Protein AF-A0A2V2N068-F1 (afdb_monomer)

InterPro domains:
  IPR002687 Nop domain [PF01798] (95-271)
  IPR002687 Nop domain [PS51358] (177-293)
  IPR036070 Nop domain superfamily [SSF89124] (87-288)
  IPR042239 Nop, C-terminal domain [G3DSA:1.10.246.90] (166-291)
  IPR045056 Nucleolar protein Nop56/Nop58 [PTHR10894] (151-271)

Solvent-accessible surface area (backbone atoms only — not comparable to full-atom values): 16173 Å² total; per-residue (Å²): 130,76,81,89,71,66,78,69,45,43,70,70,66,60,52,44,47,103,83,68,47,61,59,68,88,44,103,59,75,58,70,68,44,46,51,51,49,50,51,36,54,77,70,64,61,47,58,91,78,77,55,63,64,56,42,37,74,71,63,67,28,94,42,67,66,51,43,52,51,53,52,48,50,50,52,52,49,44,51,55,48,54,48,58,76,67,52,55,63,66,60,53,48,50,31,50,51,47,54,51,47,54,49,49,54,49,48,52,53,54,52,52,49,54,52,50,53,54,53,43,73,77,40,69,82,66,72,82,76,65,85,82,50,67,66,59,51,41,53,51,37,46,70,38,78,88,44,91,54,16,65,59,31,44,51,48,52,52,49,52,51,51,48,53,54,50,54,51,54,47,26,58,50,20,42,63,65,30,34,40,32,16,73,74,51,34,23,64,52,38,38,49,52,36,41,71,49,72,34,60,69,51,44,31,68,44,53,35,73,55,52,19,36,37,84,30,58,70,55,43,48,46,16,75,76,69,70,50,79,69,61,62,44,18,56,64,44,76,21,63,78,38,60,74,34,58,81,87,35,28,48,55,23,31,49,48,44,18,47,46,40,31,53,25,32,38,42,22,63,77,68,56,55,70,50,66,70,57,52,52,57,46,50,53,54,38,55,56,43,65,50,92,126

Sequence (293 aa):
MDVKTLEKKYWYHLCIDEQGSIMSSVSRIPEKIITDVQRKREEGCISFHPSWRDAVAEGIVADRAGYLSLLRDLSIGLVVRELADNSDKDEASLIHLVRILDEADRSLSKLSEKIEDYYIALNPAELAGYQRNIRSLIDTLTKTTEDPLNRMAKDLQRLQETRTTLAHDIGRLAEKILPNMSALCGPLVSARLLAKAGSKQHLASMPASSLQVFGAGSSLFVHLTAGTNPPKHGIIYQYKGIRHAKRRFRGRVSRVVACQLGIAAKIDLYRGVSDEIFIKKAGERICRAGKET

Structure (mmCIF, N/CA/C/O backbone):
data_AF-A0A2V2N068-F1
#
_entry.id   AF-A0A2V2N068-F1
#
loop_
_atom_site.group_PDB
_atom_site.id
_atom_site.type_symbol
_atom_site.label_atom_id
_atom_site.label_alt_id
_atom_site.label_comp_id
_atom_site.label_asym_id
_atom_site.label_entity_id
_atom_site.label_seq_id
_atom_site.pdbx_PDB_ins_code
_atom_site.Cartn_x
_atom_site.Cartn_y
_atom_site.Cartn_z
_atom_site.occupancy
_atom_site.B_iso_or_equiv
_atom_site.auth_seq_id
_atom_site.auth_comp_id
_atom_site.auth_asym_id
_atom_site.auth_atom_id
_atom_site.pdbx_PDB_model_num
ATOM 1 N N . MET A 1 1 ? 38.596 14.686 -43.194 1.00 37.03 1 MET A N 1
ATOM 2 C CA . MET A 1 1 ? 37.605 13.741 -43.748 1.00 37.03 1 MET A CA 1
ATOM 3 C C . MET A 1 1 ? 36.248 14.205 -43.275 1.00 37.03 1 MET A C 1
ATOM 5 O O . MET A 1 1 ? 36.094 14.427 -42.082 1.00 37.03 1 MET A O 1
ATOM 9 N N . ASP A 1 2 ? 35.330 14.449 -44.206 1.00 30.12 2 ASP A N 1
ATOM 10 C CA . ASP A 1 2 ? 33.990 14.952 -43.908 1.00 30.12 2 ASP A CA 1
ATOM 11 C C . ASP A 1 2 ? 33.238 14.013 -42.957 1.00 30.12 2 ASP A C 1
ATOM 13 O O . ASP A 1 2 ? 32.952 12.862 -43.289 1.00 30.12 2 ASP A O 1
ATOM 17 N N . VAL A 1 3 ? 32.855 14.545 -41.793 1.00 42.81 3 VAL A N 1
ATOM 18 C CA . VAL A 1 3 ? 32.030 13.889 -40.756 1.00 42.81 3 VAL A CA 1
ATOM 19 C C . VAL A 1 3 ? 30.649 13.468 -41.301 1.00 42.81 3 VAL A C 1
ATOM 21 O O . VAL A 1 3 ? 29.938 12.669 -40.697 1.00 42.81 3 VAL A O 1
ATOM 24 N N . LYS A 1 4 ? 30.276 13.948 -42.495 1.00 41.97 4 LYS A N 1
ATOM 25 C CA . LYS A 1 4 ? 28.973 13.732 -43.138 1.00 41.97 4 LYS A CA 1
ATOM 26 C C . LYS A 1 4 ? 28.732 12.318 -43.690 1.00 41.97 4 LYS A C 1
ATOM 28 O O . LYS A 1 4 ? 27.601 12.035 -44.072 1.00 41.97 4 LYS A O 1
ATOM 33 N N . THR A 1 5 ? 29.731 11.428 -43.693 1.00 40.53 5 THR A N 1
ATOM 34 C CA . THR A 1 5 ? 29.620 10.092 -44.329 1.00 40.53 5 THR A CA 1
ATOM 35 C C . THR A 1 5 ? 30.050 8.921 -43.440 1.00 40.53 5 THR A C 1
ATOM 37 O O . THR A 1 5 ? 30.384 7.854 -43.944 1.00 40.53 5 THR A O 1
ATOM 40 N N . LEU A 1 6 ? 30.047 9.080 -42.115 1.00 52.72 6 LEU A N 1
ATOM 41 C CA . LEU A 1 6 ? 30.144 7.926 -41.218 1.00 52.72 6 LEU A CA 1
ATOM 42 C C . LEU A 1 6 ? 28.780 7.231 -41.176 1.00 52.72 6 LEU A C 1
ATOM 44 O O . LEU A 1 6 ? 27.795 7.807 -40.703 1.00 52.72 6 LEU A O 1
ATOM 48 N N . GLU A 1 7 ? 28.708 5.991 -41.673 1.00 56.38 7 GLU A N 1
ATOM 49 C CA . GLU A 1 7 ? 27.583 5.106 -41.372 1.00 56.38 7 GLU A CA 1
ATOM 50 C C . GLU A 1 7 ? 27.383 5.119 -39.855 1.00 56.38 7 GLU A C 1
ATOM 52 O O . GLU A 1 7 ? 28.274 4.744 -39.089 1.00 56.38 7 GLU A O 1
ATOM 57 N N . LYS A 1 8 ? 26.226 5.618 -39.404 1.00 62.66 8 LYS A N 1
ATOM 58 C CA . LYS A 1 8 ? 25.896 5.791 -37.982 1.00 62.66 8 LYS A CA 1
ATOM 59 C C . LYS A 1 8 ? 25.674 4.425 -37.318 1.00 62.66 8 LYS A C 1
ATOM 61 O O . LYS A 1 8 ? 24.543 4.076 -36.991 1.00 62.66 8 LYS A O 1
ATOM 66 N N . LYS A 1 9 ? 26.762 3.671 -37.150 1.00 69.50 9 LYS A N 1
ATOM 67 C CA . LYS A 1 9 ? 26.822 2.280 -36.682 1.00 69.50 9 LYS A CA 1
ATOM 68 C C . LYS A 1 9 ? 26.769 2.148 -35.154 1.00 69.50 9 LYS A C 1
ATOM 70 O O . LYS A 1 9 ? 26.221 1.176 -34.634 1.00 69.50 9 LYS A O 1
ATOM 75 N N . TYR A 1 10 ? 27.311 3.132 -34.435 1.00 75.19 10 TYR A N 1
ATOM 76 C CA . TYR A 1 10 ? 27.390 3.167 -32.973 1.00 75.19 10 TYR A CA 1
ATOM 77 C C . TYR A 1 10 ? 26.571 4.314 -32.372 1.00 75.19 10 TYR A C 1
ATOM 79 O O . TYR A 1 10 ? 26.323 5.330 -33.021 1.00 75.19 10 TYR A O 1
ATOM 87 N N . TRP A 1 11 ? 26.170 4.156 -31.108 1.00 77.94 11 TRP A N 1
ATOM 88 C CA . TRP A 1 11 ? 25.343 5.126 -30.381 1.00 77.94 11 TRP A CA 1
ATOM 89 C C . TRP A 1 11 ? 26.023 6.493 -30.229 1.00 77.94 11 TRP A C 1
ATOM 91 O O . TRP A 1 11 ? 25.355 7.518 -30.318 1.00 77.94 11 TRP A O 1
ATOM 101 N N . TYR A 1 12 ? 27.347 6.525 -30.063 1.00 75.75 12 TYR A N 1
ATOM 102 C CA . TYR A 1 12 ? 28.090 7.768 -29.855 1.00 75.75 12 TYR A CA 1
ATOM 103 C C . TYR A 1 12 ? 28.112 8.655 -31.111 1.00 75.75 12 TYR A C 1
ATOM 105 O O . TYR A 1 12 ? 28.266 9.864 -30.990 1.00 75.75 12 TYR A O 1
ATOM 113 N N . HIS A 1 13 ? 27.864 8.097 -32.307 1.00 76.75 13 HIS A N 1
ATOM 114 C CA . HIS A 1 13 ? 27.711 8.869 -33.549 1.00 76.75 13 HIS A CA 1
ATOM 115 C C . HIS A 1 13 ? 26.452 9.743 -33.555 1.00 76.75 13 HIS A C 1
ATOM 117 O O . HIS A 1 13 ? 26.318 10.637 -34.387 1.00 76.75 13 HIS A O 1
ATOM 123 N N . LEU A 1 14 ? 25.500 9.463 -32.663 1.00 74.19 14 LEU A N 1
ATOM 124 C CA . LEU A 1 14 ? 24.290 10.261 -32.479 1.00 74.19 14 LEU A CA 1
ATOM 125 C C . LEU A 1 14 ? 24.491 11.378 -31.449 1.00 74.19 14 LEU A C 1
ATOM 127 O O . LEU A 1 14 ? 23.631 12.238 -31.325 1.00 74.19 14 LEU A O 1
ATOM 131 N N . CYS A 1 15 ? 25.608 11.374 -30.719 1.00 68.56 15 CYS A N 1
ATOM 132 C CA . CYS A 1 15 ? 25.911 12.346 -29.668 1.00 68.56 15 CYS A CA 1
ATOM 133 C C . CYS A 1 15 ? 26.741 13.550 -30.161 1.00 68.56 15 CYS A C 1
ATOM 135 O O . CYS A 1 15 ? 27.177 14.366 -29.346 1.00 68.56 15 CYS A O 1
ATOM 137 N N . ILE A 1 16 ? 26.975 13.644 -31.472 1.00 67.50 16 ILE A N 1
ATOM 138 C CA . ILE A 1 16 ? 27.822 14.651 -32.121 1.00 67.50 16 ILE A CA 1
ATOM 139 C C . ILE A 1 16 ? 26.931 15.608 -32.912 1.00 67.50 16 ILE A C 1
ATOM 141 O O . ILE A 1 16 ? 26.005 15.165 -33.595 1.00 67.50 16 ILE A O 1
ATOM 145 N N . ASP A 1 17 ? 27.221 16.905 -32.829 1.00 59.91 17 ASP A N 1
ATOM 146 C CA . ASP A 1 17 ? 26.528 17.930 -33.615 1.00 59.91 17 ASP A CA 1
ATOM 147 C C . ASP A 1 17 ? 27.012 17.956 -35.083 1.00 59.91 17 ASP A C 1
ATOM 149 O O . ASP A 1 17 ? 28.060 17.393 -35.409 1.00 59.91 17 ASP A O 1
ATOM 153 N N . GLU A 1 18 ? 26.317 18.662 -35.985 1.00 52.81 18 GLU A N 1
ATOM 154 C CA . GLU A 1 18 ? 26.676 18.748 -37.423 1.00 52.81 18 GLU A CA 1
ATOM 155 C C . GLU A 1 18 ? 28.100 19.293 -37.692 1.00 52.81 18 GLU A C 1
ATOM 157 O O . GLU A 1 18 ? 28.626 19.166 -38.799 1.00 52.81 18 GLU A O 1
ATOM 162 N N . GLN A 1 19 ? 28.738 19.871 -36.670 1.00 48.41 19 GLN A N 1
ATOM 163 C CA . GLN A 1 19 ? 30.074 20.471 -36.695 1.00 48.41 19 GLN A CA 1
ATOM 164 C C . GLN A 1 19 ? 31.167 19.588 -36.056 1.00 48.41 19 GLN A C 1
ATOM 166 O O . GLN A 1 19 ? 32.306 20.029 -35.929 1.00 48.41 19 GLN A O 1
ATOM 171 N N . GLY A 1 20 ? 30.856 18.350 -35.646 1.00 53.56 20 GLY A N 1
ATOM 172 C CA . GLY A 1 20 ? 31.853 17.411 -35.107 1.00 53.56 20 GLY A CA 1
ATOM 173 C C . GLY A 1 20 ? 32.223 17.624 -33.632 1.00 53.56 20 GLY A C 1
ATOM 174 O O . GLY A 1 20 ? 33.116 16.949 -33.130 1.00 53.56 20 GLY A O 1
ATOM 175 N N . SER A 1 21 ? 31.551 18.541 -32.929 1.00 56.41 21 SER A N 1
ATOM 176 C CA . SER A 1 21 ? 31.782 18.789 -31.502 1.00 56.41 21 SER A CA 1
ATOM 177 C C . SER A 1 21 ? 30.869 17.919 -30.635 1.00 56.41 21 SER A C 1
ATOM 179 O O . SER A 1 21 ? 29.690 17.727 -30.953 1.00 56.41 21 SER A O 1
ATOM 181 N N . ILE A 1 22 ? 31.405 17.396 -29.530 1.00 57.41 22 ILE A N 1
ATOM 182 C CA . ILE A 1 22 ? 30.627 16.637 -28.546 1.00 57.41 22 ILE A CA 1
ATOM 183 C C . ILE A 1 22 ? 29.637 17.604 -27.899 1.00 57.41 22 ILE A C 1
ATOM 185 O O . ILE A 1 22 ? 30.043 18.579 -27.265 1.00 57.41 22 ILE A O 1
ATOM 189 N N . MET A 1 23 ? 28.337 17.316 -27.977 1.00 54.66 23 MET A N 1
ATOM 190 C CA . MET A 1 23 ? 27.301 18.153 -27.350 1.00 54.66 23 MET A CA 1
ATOM 191 C C . MET A 1 23 ? 27.328 18.111 -25.802 1.00 54.66 23 MET A C 1
ATOM 193 O O . MET A 1 23 ? 26.426 18.624 -25.145 1.00 54.66 23 MET A O 1
ATOM 197 N N . SER A 1 24 ? 28.358 17.505 -25.200 1.00 51.72 24 SER A N 1
ATOM 198 C CA . SER A 1 24 ? 28.524 17.286 -23.760 1.00 51.72 24 SER A CA 1
ATOM 199 C C . SER A 1 24 ? 29.081 18.490 -22.996 1.00 51.72 24 SER A C 1
ATOM 201 O O . SER A 1 24 ? 29.436 18.345 -21.827 1.00 51.72 24 SER A O 1
ATOM 203 N N . SER A 1 25 ? 29.191 19.674 -23.610 1.00 47.81 25 SER A N 1
ATOM 204 C CA . SER A 1 25 ? 29.590 20.889 -22.880 1.00 47.81 25 SER A CA 1
ATOM 205 C C . SER A 1 25 ? 28.549 21.324 -21.840 1.00 47.81 25 SER A C 1
ATOM 207 O O . SER A 1 25 ? 28.844 22.148 -20.977 1.00 47.81 25 SER A O 1
ATOM 209 N N . VAL A 1 26 ? 27.353 20.730 -21.863 1.00 47.03 26 VAL A N 1
ATOM 210 C CA . VAL A 1 26 ? 26.303 20.945 -20.871 1.00 47.03 26 VAL A CA 1
ATOM 211 C C . VAL A 1 26 ? 26.005 19.620 -20.182 1.00 47.03 26 VAL A C 1
ATOM 213 O O . VAL A 1 26 ? 25.896 18.583 -20.824 1.00 47.03 26 VAL A O 1
ATOM 216 N N . SER A 1 27 ? 25.865 19.657 -18.860 1.00 54.31 27 SER A N 1
ATOM 217 C CA . SER A 1 27 ? 25.766 18.529 -17.922 1.00 54.31 27 SER A CA 1
ATOM 218 C C . SER A 1 27 ? 24.626 17.511 -18.160 1.00 54.31 27 SER A C 1
ATOM 220 O O . SER A 1 27 ? 24.369 16.681 -17.289 1.00 54.31 27 SER A O 1
ATOM 222 N N . ARG A 1 28 ? 23.912 17.569 -19.294 1.00 60.97 28 ARG A N 1
ATOM 223 C CA . ARG A 1 28 ? 22.894 16.609 -19.741 1.00 60.97 28 ARG A CA 1
ATOM 224 C C . ARG A 1 28 ? 22.875 16.508 -21.265 1.00 60.97 28 ARG A C 1
ATOM 226 O O . ARG A 1 28 ? 22.826 17.521 -21.955 1.00 60.97 28 ARG A O 1
ATOM 233 N N . ILE A 1 29 ? 22.813 15.277 -21.768 1.00 68.81 29 ILE A N 1
ATOM 234 C CA . ILE A 1 29 ? 22.578 14.993 -23.187 1.00 68.81 29 ILE A CA 1
ATOM 235 C C . ILE A 1 29 ? 21.164 15.476 -23.575 1.00 68.81 29 ILE A C 1
ATOM 237 O O . ILE A 1 29 ? 20.211 15.201 -22.840 1.00 68.81 29 ILE A O 1
ATOM 241 N N . PRO A 1 30 ? 21.001 16.174 -24.715 1.00 75.56 30 PRO A N 1
ATOM 242 C CA . PRO A 1 30 ? 19.699 16.582 -25.235 1.00 75.56 30 PRO A CA 1
ATOM 243 C C . PRO A 1 30 ? 18.702 15.425 -25.396 1.00 75.56 30 PRO A C 1
ATOM 245 O O . PRO A 1 30 ? 19.041 14.348 -25.885 1.00 75.56 30 PRO A O 1
ATOM 248 N N . GLU A 1 31 ? 17.430 15.679 -25.082 1.00 73.06 31 GLU A N 1
ATOM 249 C CA . GLU A 1 31 ? 16.356 14.673 -25.136 1.00 73.06 31 GLU A CA 1
ATOM 250 C C . GLU A 1 31 ? 16.138 14.077 -26.543 1.00 73.06 31 GLU A C 1
ATOM 252 O O . GLU A 1 31 ? 15.777 12.907 -26.691 1.00 73.06 31 GLU A O 1
ATOM 257 N N . LYS A 1 32 ? 16.440 14.859 -27.588 1.00 78.75 32 LYS A N 1
ATOM 258 C CA . LYS A 1 32 ? 16.409 14.426 -28.996 1.00 78.75 32 LYS A CA 1
ATOM 259 C C . LYS A 1 32 ? 17.374 13.268 -29.286 1.00 78.75 32 LYS A C 1
ATOM 261 O O . LYS A 1 32 ? 17.054 12.352 -30.029 1.00 78.75 32 LYS A O 1
ATOM 266 N N . ILE A 1 33 ? 18.547 13.272 -28.655 1.00 78.19 33 ILE A N 1
ATOM 267 C CA . ILE A 1 33 ? 19.551 12.219 -28.854 1.00 78.19 33 ILE A CA 1
ATOM 268 C C . ILE A 1 33 ? 19.113 10.938 -28.147 1.00 78.19 33 ILE A C 1
ATOM 270 O O . ILE A 1 33 ? 19.250 9.848 -28.694 1.00 78.19 33 ILE A O 1
ATOM 274 N N . ILE A 1 34 ? 18.538 11.065 -26.950 1.00 78.62 34 ILE A N 1
ATOM 275 C CA . ILE A 1 34 ? 18.016 9.929 -26.179 1.00 78.62 34 ILE A CA 1
ATOM 276 C C . ILE A 1 34 ? 16.905 9.221 -26.971 1.00 78.62 34 ILE A C 1
ATOM 278 O O . ILE A 1 34 ? 16.911 7.996 -27.079 1.00 78.62 34 ILE A O 1
ATOM 282 N N . THR A 1 35 ? 15.997 9.991 -27.581 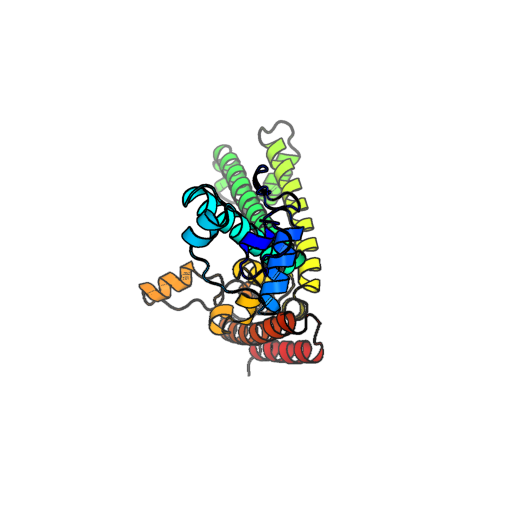1.00 80.25 35 THR A N 1
ATOM 283 C CA . THR A 1 35 ? 14.923 9.461 -28.441 1.00 80.25 35 THR A CA 1
ATOM 284 C C . THR A 1 35 ? 15.447 8.773 -29.688 1.00 80.25 35 THR A C 1
ATOM 286 O O . THR A 1 35 ? 15.013 7.665 -29.997 1.00 80.25 35 THR A O 1
ATOM 289 N N . ASP A 1 36 ? 16.401 9.383 -30.387 1.00 80.88 36 ASP A N 1
ATOM 290 C CA . ASP A 1 36 ? 16.981 8.786 -31.590 1.00 80.88 36 ASP A CA 1
ATOM 291 C C . ASP A 1 36 ? 17.768 7.505 -31.294 1.00 80.88 36 ASP A C 1
ATOM 293 O O . ASP A 1 36 ? 17.673 6.533 -32.048 1.00 80.88 36 ASP A O 1
ATOM 297 N N . VAL A 1 37 ? 18.511 7.472 -30.184 1.00 81.19 37 VAL A N 1
ATOM 298 C CA . VAL A 1 37 ? 19.215 6.268 -29.722 1.00 81.19 37 VAL A CA 1
ATOM 299 C C . VAL A 1 37 ? 18.217 5.160 -29.386 1.00 81.19 37 VAL A C 1
ATOM 301 O O . VAL A 1 37 ? 18.420 4.020 -29.803 1.00 81.19 37 VAL A O 1
ATOM 304 N N . GLN A 1 38 ? 17.135 5.476 -28.669 1.00 79.00 38 GLN A N 1
ATOM 305 C CA . GLN A 1 38 ? 16.103 4.500 -28.315 1.00 79.00 38 GLN A CA 1
ATOM 306 C C . GLN A 1 38 ? 15.392 3.946 -29.557 1.00 79.00 38 GLN A C 1
ATOM 308 O O . GLN A 1 38 ? 15.300 2.732 -29.719 1.00 79.00 38 GLN A O 1
ATOM 313 N N . ARG A 1 39 ? 14.981 4.815 -30.483 1.00 81.06 39 ARG A N 1
ATOM 314 C CA . ARG A 1 39 ? 14.330 4.413 -31.735 1.00 81.06 39 ARG A CA 1
ATOM 315 C C . ARG A 1 39 ? 15.213 3.478 -32.559 1.00 81.06 39 ARG A C 1
ATOM 317 O O . ARG A 1 39 ? 14.792 2.396 -32.951 1.00 81.06 39 ARG A O 1
ATOM 324 N N . LYS A 1 40 ? 16.477 3.849 -32.771 1.00 80.06 40 LYS A N 1
ATOM 325 C CA . LYS A 1 40 ? 17.412 3.007 -33.529 1.00 80.06 40 LYS A CA 1
ATOM 326 C C . LYS A 1 40 ? 17.780 1.704 -32.812 1.00 80.06 40 LYS A C 1
ATOM 328 O O . LYS A 1 40 ? 18.164 0.740 -33.476 1.00 80.06 40 LYS A O 1
ATOM 333 N N . ARG A 1 41 ? 17.684 1.666 -31.478 1.00 74.56 41 ARG A N 1
ATOM 334 C CA . ARG A 1 41 ? 17.820 0.438 -30.682 1.00 74.56 41 ARG A CA 1
ATOM 335 C C . ARG A 1 41 ? 16.657 -0.516 -30.949 1.00 74.56 41 ARG A C 1
ATOM 337 O O . ARG A 1 41 ? 16.902 -1.703 -31.131 1.00 74.56 41 ARG A O 1
ATOM 344 N N . GLU A 1 42 ? 15.430 -0.010 -30.982 1.00 77.00 42 GLU A N 1
ATOM 345 C CA . GLU A 1 42 ? 14.225 -0.800 -31.274 1.00 77.00 42 GLU A CA 1
ATOM 346 C C . GLU A 1 42 ? 14.214 -1.317 -32.722 1.00 77.00 42 GLU A C 1
ATOM 348 O O . GLU A 1 42 ? 13.835 -2.459 -32.966 1.00 77.00 42 GLU A O 1
ATOM 353 N N . GLU A 1 43 ? 14.725 -0.524 -33.668 1.00 79.50 43 GLU A N 1
ATOM 354 C CA . GLU A 1 43 ? 14.896 -0.909 -35.079 1.00 79.50 43 GLU A CA 1
ATOM 355 C C . GLU A 1 43 ? 16.046 -1.921 -35.312 1.00 79.50 43 GLU A C 1
ATOM 357 O O . GLU A 1 43 ? 16.191 -2.445 -36.414 1.00 79.50 43 GLU A O 1
ATOM 362 N N . GLY A 1 44 ? 16.884 -2.203 -34.302 1.00 71.19 44 GLY A N 1
ATOM 363 C CA . GLY A 1 44 ? 18.041 -3.105 -34.428 1.00 71.19 44 GLY A CA 1
ATOM 364 C C . GLY A 1 44 ? 19.215 -2.534 -35.239 1.00 71.19 44 GLY A C 1
ATOM 365 O O . GLY A 1 44 ? 20.122 -3.270 -35.623 1.00 71.19 44 GLY A O 1
ATOM 366 N N . CYS A 1 45 ? 19.226 -1.222 -35.489 1.00 64.69 45 CYS A N 1
ATOM 367 C CA . CYS A 1 45 ? 20.151 -0.537 -36.401 1.00 64.69 45 CYS A CA 1
ATOM 368 C C . CYS A 1 45 ? 21.509 -0.152 -35.777 1.00 64.69 45 CYS A C 1
ATOM 370 O O . CYS A 1 45 ? 22.341 0.446 -36.458 1.00 64.69 45 CYS A O 1
ATOM 372 N N . ILE A 1 46 ? 21.737 -0.429 -34.486 1.00 67.94 46 ILE A N 1
ATOM 373 C CA . ILE A 1 46 ? 22.962 -0.046 -33.758 1.00 67.94 46 ILE A CA 1
ATOM 374 C C . ILE A 1 46 ? 23.641 -1.285 -33.174 1.00 67.94 46 ILE A C 1
ATOM 376 O O . ILE A 1 46 ? 23.017 -2.084 -32.477 1.00 67.94 46 ILE A O 1
ATOM 380 N N . SER A 1 47 ? 24.954 -1.405 -33.385 1.00 62.34 47 SER A N 1
ATOM 381 C CA . SER A 1 47 ? 25.769 -2.429 -32.721 1.00 62.34 47 SER A CA 1
ATOM 382 C C . SER A 1 47 ? 26.112 -2.046 -31.274 1.00 62.34 47 SER A C 1
ATOM 384 O O . SER A 1 47 ? 26.552 -0.929 -31.001 1.00 62.34 47 SER A O 1
ATOM 386 N N . PHE A 1 48 ? 25.933 -2.998 -30.350 1.00 58.72 48 PHE A N 1
ATOM 387 C CA . PHE A 1 48 ? 25.908 -2.775 -28.895 1.00 58.72 48 PHE A CA 1
ATOM 388 C C . PHE A 1 48 ? 27.269 -2.695 -28.189 1.00 58.72 48 PHE A C 1
ATOM 390 O O . PHE A 1 48 ? 27.332 -2.240 -27.047 1.00 58.72 48 PHE A O 1
ATOM 397 N N . HIS A 1 49 ? 28.357 -3.110 -28.841 1.00 64.00 49 HIS A N 1
ATOM 398 C CA . HIS A 1 49 ? 29.685 -3.163 -28.219 1.00 64.00 49 HIS A CA 1
ATOM 399 C C . HIS A 1 49 ? 30.740 -2.342 -28.971 1.00 64.00 49 HIS A C 1
ATOM 401 O O . HIS A 1 49 ? 31.717 -2.909 -29.458 1.00 64.00 49 HIS A O 1
ATOM 407 N N . PRO A 1 50 ? 30.578 -1.012 -29.068 1.00 71.31 50 PRO A N 1
ATOM 408 C CA . PRO A 1 50 ? 31.685 -0.168 -29.483 1.00 71.31 50 PRO A CA 1
ATOM 409 C C . PRO A 1 50 ? 32.846 -0.260 -28.490 1.00 71.31 50 PRO A C 1
ATOM 411 O O . PRO A 1 50 ? 32.639 -0.204 -27.270 1.00 71.31 50 PRO A O 1
ATOM 414 N N . SER A 1 51 ? 34.076 -0.358 -28.999 1.00 77.81 51 SER A N 1
ATOM 415 C CA . SER A 1 51 ? 35.251 -0.181 -28.156 1.00 77.81 51 SER A CA 1
ATOM 416 C C . SER A 1 51 ? 35.498 1.314 -27.941 1.00 77.81 51 SER A C 1
ATOM 418 O O . SER A 1 51 ? 35.349 2.131 -28.847 1.00 77.81 51 SER A O 1
ATOM 420 N N . TRP A 1 52 ? 35.915 1.693 -26.732 1.00 80.94 52 TRP A N 1
ATOM 421 C CA . TRP A 1 52 ? 36.279 3.085 -26.440 1.00 80.94 52 TRP A CA 1
ATOM 422 C C . TRP A 1 52 ? 37.451 3.572 -27.308 1.00 80.94 52 TRP A C 1
ATOM 424 O O . TRP A 1 52 ? 37.608 4.771 -27.498 1.00 80.94 52 TRP A O 1
ATOM 434 N N . ARG A 1 53 ? 38.273 2.648 -27.829 1.00 83.12 53 ARG A N 1
ATOM 435 C CA . ARG A 1 53 ? 39.412 2.966 -28.699 1.00 83.12 53 ARG A CA 1
ATOM 436 C C . ARG A 1 53 ? 38.949 3.445 -30.067 1.00 83.12 53 ARG A C 1
ATOM 438 O O . ARG A 1 53 ? 39.549 4.375 -30.586 1.00 83.12 53 ARG A O 1
ATOM 445 N N . ASP A 1 54 ? 37.875 2.864 -30.593 1.00 82.12 54 ASP A N 1
ATOM 446 C CA . ASP A 1 54 ? 37.294 3.271 -31.876 1.00 82.12 54 ASP A CA 1
ATOM 447 C C . ASP A 1 54 ? 36.703 4.681 -31.761 1.00 82.12 54 ASP A C 1
ATOM 449 O O . ASP A 1 54 ? 36.992 5.541 -32.584 1.00 82.12 54 ASP A O 1
ATOM 453 N N . ALA A 1 55 ? 36.007 4.967 -30.655 1.00 78.25 55 ALA A N 1
ATOM 454 C CA . ALA A 1 55 ? 35.465 6.297 -30.379 1.00 78.25 55 ALA A CA 1
ATOM 455 C C . ALA A 1 55 ? 36.557 7.379 -30.218 1.00 78.25 55 ALA A C 1
ATOM 457 O O . ALA A 1 55 ? 36.353 8.529 -30.607 1.00 78.25 55 ALA A O 1
ATOM 458 N N . VAL A 1 56 ? 37.722 7.026 -29.656 1.00 81.38 56 VAL A N 1
ATOM 459 C CA . VAL A 1 56 ? 38.888 7.929 -29.580 1.00 81.38 56 VAL A CA 1
ATOM 460 C C . VAL A 1 56 ? 39.552 8.085 -30.952 1.00 81.38 56 VAL A C 1
ATOM 462 O O . VAL A 1 56 ? 39.911 9.197 -31.330 1.00 81.38 56 VAL A O 1
ATOM 465 N N . ALA A 1 57 ? 39.691 6.998 -31.719 1.00 80.69 57 ALA A N 1
ATOM 466 C CA . ALA A 1 57 ? 40.278 7.018 -33.061 1.00 80.69 57 ALA A CA 1
ATOM 467 C C . ALA A 1 57 ? 39.448 7.847 -34.055 1.00 80.69 57 ALA A C 1
ATOM 469 O O . ALA A 1 57 ? 40.008 8.524 -34.913 1.00 80.69 57 ALA A O 1
ATOM 470 N N . GLU A 1 58 ? 38.124 7.839 -33.904 1.00 77.94 58 GLU A N 1
ATOM 471 C CA . GLU A 1 58 ? 37.184 8.651 -34.682 1.00 77.94 58 GLU A CA 1
ATOM 472 C C . GLU A 1 58 ? 37.110 10.114 -34.195 1.00 77.94 58 GLU A C 1
ATOM 474 O O . GLU A 1 58 ? 36.414 10.930 -34.795 1.00 77.94 58 GLU A O 1
ATOM 479 N N . GLY A 1 59 ? 37.839 10.473 -33.127 1.00 74.56 59 GLY A N 1
ATOM 480 C CA . GLY A 1 59 ? 37.910 11.839 -32.593 1.00 74.56 59 GLY A CA 1
ATOM 481 C C . GLY A 1 59 ? 36.668 12.281 -31.814 1.00 74.56 59 GLY A C 1
ATOM 482 O O . GLY A 1 59 ? 36.482 13.470 -31.570 1.00 74.56 59 GLY A O 1
ATOM 483 N N . ILE A 1 60 ? 35.816 11.335 -31.420 1.00 74.81 60 ILE A N 1
ATOM 484 C CA . ILE A 1 60 ? 34.505 11.592 -30.808 1.00 74.81 60 ILE A CA 1
ATOM 485 C C . ILE A 1 60 ? 34.636 11.838 -29.311 1.00 74.81 60 ILE A C 1
ATOM 487 O O . ILE A 1 60 ? 33.810 12.516 -28.722 1.00 74.81 60 ILE A O 1
ATOM 491 N N . VAL A 1 61 ? 35.659 11.280 -28.673 1.00 78.88 61 VAL A N 1
ATOM 492 C CA . VAL A 1 61 ? 35.960 11.462 -27.250 1.00 78.88 61 VAL A CA 1
ATOM 493 C C . VAL A 1 61 ? 37.468 11.578 -27.076 1.00 78.88 61 VAL A C 1
ATOM 495 O O . VAL A 1 61 ? 38.227 10.908 -27.770 1.00 78.88 61 VAL A O 1
ATOM 498 N N . ALA A 1 62 ? 37.911 12.429 -26.148 1.00 79.44 62 ALA A N 1
ATOM 499 C CA . ALA A 1 62 ? 39.337 12.685 -25.937 1.00 79.44 62 ALA A CA 1
ATOM 500 C C . ALA A 1 62 ? 40.071 11.474 -25.341 1.00 79.44 62 ALA A C 1
ATOM 502 O O . ALA A 1 62 ? 41.225 11.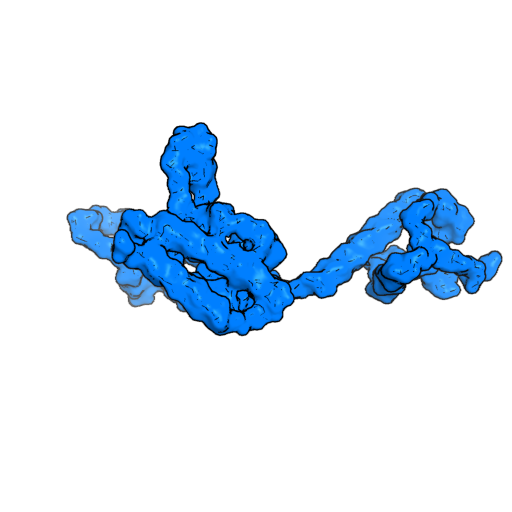204 -25.668 1.00 79.44 62 ALA A O 1
ATOM 503 N N . ASP A 1 63 ? 39.406 10.750 -24.445 1.00 82.88 63 ASP A N 1
ATOM 504 C CA . ASP A 1 63 ? 39.997 9.662 -23.686 1.00 82.88 63 ASP A CA 1
ATOM 505 C C . ASP A 1 63 ? 38.934 8.661 -23.203 1.00 82.88 63 ASP A C 1
ATOM 507 O O . ASP A 1 63 ? 37.722 8.813 -23.397 1.00 82.88 63 ASP A O 1
ATOM 511 N N . ARG A 1 64 ? 39.399 7.607 -22.525 1.00 84.44 64 ARG A N 1
ATOM 512 C CA . ARG A 1 64 ? 38.515 6.602 -21.926 1.00 84.44 64 ARG A CA 1
ATOM 513 C C . ARG A 1 64 ? 37.568 7.212 -20.884 1.00 84.44 64 ARG A C 1
ATOM 515 O O . ARG A 1 64 ? 36.447 6.721 -20.754 1.00 84.44 64 ARG A O 1
ATOM 522 N N . ALA A 1 65 ? 37.991 8.232 -20.132 1.00 83.44 65 ALA A N 1
ATOM 523 C CA . ALA A 1 65 ? 37.130 8.859 -19.133 1.00 83.44 65 ALA A CA 1
ATOM 524 C C . ALA A 1 65 ? 35.966 9.613 -19.794 1.00 83.44 65 ALA A C 1
ATOM 526 O O . ALA A 1 65 ? 34.820 9.438 -19.376 1.00 83.44 65 ALA A O 1
ATOM 527 N N . GLY A 1 66 ? 36.232 10.356 -20.872 1.00 80.62 66 GLY A N 1
ATOM 528 C CA . GLY A 1 66 ? 35.214 11.017 -21.687 1.00 80.62 66 GLY A CA 1
ATOM 529 C C . GLY A 1 66 ? 34.201 10.033 -22.272 1.00 80.62 66 GLY A C 1
ATOM 530 O O . GLY A 1 66 ? 32.996 10.248 -22.148 1.00 80.62 66 GLY A O 1
ATOM 531 N N . TYR A 1 67 ? 34.672 8.898 -22.805 1.00 83.19 67 TYR A N 1
ATOM 532 C CA . TYR A 1 67 ? 33.798 7.819 -23.284 1.00 83.19 67 TYR A CA 1
ATOM 533 C C . TYR A 1 67 ? 32.843 7.304 -22.201 1.00 83.19 67 TYR A C 1
ATOM 535 O O . TYR A 1 67 ? 31.637 7.188 -22.423 1.00 83.19 67 TYR A O 1
ATOM 543 N N . LEU A 1 68 ? 33.376 6.993 -21.015 1.00 85.44 68 LEU A N 1
ATOM 544 C CA . LEU A 1 68 ? 32.579 6.456 -19.911 1.00 85.44 68 LEU A CA 1
ATOM 545 C C . LEU A 1 68 ? 31.596 7.485 -19.352 1.00 85.44 68 LEU A C 1
ATOM 547 O O . LEU A 1 68 ? 30.478 7.108 -19.004 1.00 85.44 68 LEU A O 1
ATOM 551 N N . SER A 1 69 ? 31.980 8.763 -19.283 1.00 84.00 69 SER A N 1
ATOM 552 C CA . SER A 1 69 ? 31.067 9.832 -18.867 1.00 84.00 69 SER A CA 1
ATOM 553 C C . SER A 1 69 ? 29.896 9.951 -19.835 1.00 84.00 69 SER A C 1
ATOM 555 O O . SER A 1 69 ? 28.747 9.936 -19.404 1.00 84.00 69 SER A O 1
ATOM 557 N N . LEU A 1 70 ? 30.175 9.979 -21.141 1.00 81.44 70 LEU A N 1
ATOM 558 C CA . LEU A 1 70 ? 29.143 10.070 -22.169 1.00 81.44 70 LEU A CA 1
ATOM 559 C C . LEU A 1 70 ? 28.200 8.857 -22.135 1.00 81.44 70 LEU A C 1
ATOM 561 O O . LEU A 1 70 ? 26.980 9.017 -22.158 1.00 81.44 70 LEU A O 1
ATOM 565 N N . LEU A 1 71 ? 28.754 7.646 -22.016 1.00 84.19 71 LEU A N 1
ATOM 566 C CA . LEU A 1 71 ? 27.965 6.419 -21.898 1.00 84.19 71 LEU A CA 1
ATOM 567 C C . LEU A 1 71 ? 27.081 6.431 -20.645 1.00 84.19 71 LEU A C 1
ATOM 569 O O . LEU A 1 71 ? 25.916 6.033 -20.707 1.00 84.19 71 LEU A O 1
ATOM 573 N N . ARG A 1 72 ? 27.620 6.878 -19.506 1.00 84.38 72 ARG A N 1
ATOM 574 C CA . ARG A 1 72 ? 26.872 6.991 -18.251 1.00 84.38 72 ARG A CA 1
ATOM 575 C C . ARG A 1 72 ? 25.711 7.964 -18.407 1.00 84.38 72 ARG A C 1
ATOM 577 O O . ARG A 1 72 ? 24.587 7.613 -18.061 1.00 84.38 72 ARG A O 1
ATOM 584 N N . ASP A 1 73 ? 25.972 9.156 -18.926 1.00 83.44 73 ASP A N 1
ATOM 585 C CA . ASP A 1 73 ? 24.963 10.207 -19.034 1.00 83.44 73 ASP A CA 1
ATOM 586 C C . ASP A 1 73 ? 23.851 9.799 -20.018 1.00 83.44 73 ASP A C 1
ATOM 588 O O . ASP A 1 73 ? 22.670 10.020 -19.742 1.00 83.44 73 ASP A O 1
ATOM 592 N N . LEU A 1 74 ? 24.201 9.095 -21.102 1.00 84.25 74 LEU A N 1
ATOM 593 C CA . LEU A 1 74 ? 23.234 8.499 -22.030 1.00 84.25 74 LEU A CA 1
ATOM 594 C C . LEU A 1 74 ? 22.411 7.392 -21.369 1.00 84.25 74 LEU A C 1
ATOM 596 O O . LEU A 1 74 ? 21.192 7.364 -21.516 1.00 84.25 74 LEU A O 1
ATOM 600 N N . SER A 1 75 ? 23.062 6.500 -20.621 1.00 84.06 75 SER A N 1
ATOM 601 C CA . SER A 1 75 ? 22.390 5.399 -19.921 1.00 84.06 75 SER A CA 1
ATOM 602 C C . SER A 1 75 ? 21.395 5.926 -18.887 1.00 84.06 75 SER A C 1
ATOM 604 O O . SER A 1 75 ? 20.261 5.458 -18.830 1.00 84.06 75 SER A O 1
ATOM 606 N N . ILE A 1 76 ? 21.787 6.941 -18.109 1.00 85.62 76 ILE A N 1
ATOM 607 C CA . ILE A 1 76 ? 20.894 7.620 -17.162 1.00 85.62 76 ILE A CA 1
ATOM 608 C C . ILE A 1 76 ? 19.736 8.279 -17.916 1.00 85.62 76 ILE A C 1
ATOM 610 O O . ILE A 1 76 ? 18.589 8.122 -17.510 1.00 85.62 76 ILE A O 1
ATOM 614 N N . GLY A 1 77 ? 20.015 8.980 -19.018 1.00 84.69 77 GLY A N 1
ATOM 615 C CA . GLY A 1 77 ? 18.991 9.628 -19.836 1.00 84.69 77 GLY A CA 1
ATOM 616 C C . GLY A 1 77 ? 17.945 8.653 -20.384 1.00 84.69 77 GLY A C 1
ATOM 617 O O . GLY A 1 77 ? 16.748 8.911 -20.263 1.00 84.69 77 GLY A O 1
ATOM 618 N N . LEU A 1 78 ? 18.387 7.513 -20.925 1.00 85.00 78 LEU A N 1
ATOM 619 C CA . LEU A 1 78 ? 17.508 6.451 -21.423 1.00 85.00 78 LEU A CA 1
ATOM 620 C C . LEU A 1 78 ? 16.635 5.874 -20.305 1.00 85.00 78 LEU A C 1
ATOM 622 O O . LEU A 1 78 ? 15.425 5.777 -20.476 1.00 85.00 78 LEU A O 1
ATOM 626 N N . VAL A 1 79 ? 17.224 5.561 -19.146 1.00 84.94 79 VAL A N 1
ATOM 627 C CA . VAL A 1 79 ? 16.477 5.021 -17.997 1.00 84.94 79 VAL A CA 1
ATOM 628 C C . VAL A 1 79 ? 15.468 6.034 -17.462 1.00 84.94 79 VAL A C 1
ATOM 630 O O . VAL A 1 79 ? 14.330 5.675 -17.187 1.00 84.94 79 VAL A O 1
ATOM 633 N N . VAL A 1 80 ? 15.843 7.308 -17.321 1.00 86.19 80 VAL A N 1
ATOM 634 C CA . VAL A 1 80 ? 14.925 8.358 -16.845 1.00 86.19 80 VAL A CA 1
ATOM 635 C C . VAL A 1 80 ? 13.738 8.519 -17.792 1.00 86.19 80 VAL A C 1
ATOM 637 O O . VAL A 1 80 ? 12.612 8.685 -17.326 1.00 86.19 80 VAL A O 1
ATOM 640 N N . ARG A 1 81 ? 13.971 8.442 -19.105 1.00 82.88 81 ARG A N 1
ATOM 641 C CA . ARG A 1 81 ? 12.908 8.491 -20.109 1.00 82.88 81 ARG A CA 1
ATOM 642 C C . ARG A 1 81 ? 12.004 7.265 -20.042 1.00 82.88 81 ARG A C 1
ATOM 644 O O . ARG A 1 81 ? 10.795 7.417 -19.952 1.00 82.88 81 ARG A O 1
ATOM 651 N N . GLU A 1 82 ? 12.586 6.071 -20.010 1.00 82.56 82 GLU A N 1
ATOM 652 C CA . GLU A 1 82 ? 11.838 4.819 -19.880 1.00 82.56 82 GLU A CA 1
ATOM 653 C C . GLU A 1 82 ? 10.983 4.803 -18.603 1.00 82.56 82 GLU A C 1
ATOM 655 O O . GLU A 1 82 ? 9.839 4.351 -18.618 1.00 82.56 82 GLU A O 1
ATOM 660 N N . LEU A 1 83 ? 11.501 5.353 -17.500 1.00 82.69 83 LEU A N 1
ATOM 661 C CA . LEU A 1 83 ? 10.737 5.556 -16.273 1.00 82.69 83 LEU A CA 1
ATOM 662 C C . LEU A 1 83 ? 9.611 6.574 -16.460 1.00 82.69 83 LEU A C 1
ATOM 664 O O . LEU A 1 83 ? 8.519 6.340 -15.954 1.00 82.69 83 LEU A O 1
ATOM 668 N N . ALA A 1 84 ? 9.845 7.683 -17.165 1.00 80.81 84 ALA A N 1
ATOM 669 C CA . ALA A 1 84 ? 8.809 8.677 -17.431 1.00 80.81 84 ALA A CA 1
ATOM 670 C C . ALA A 1 84 ? 7.669 8.096 -18.286 1.00 80.81 84 ALA A C 1
ATOM 672 O O . ALA A 1 84 ? 6.505 8.292 -17.935 1.00 80.81 84 ALA A O 1
ATOM 673 N N . ASP A 1 85 ? 8.002 7.330 -19.327 1.00 79.62 85 ASP A N 1
ATOM 674 C CA . ASP A 1 85 ? 7.046 6.708 -20.251 1.00 79.62 85 ASP A CA 1
ATOM 675 C C . ASP A 1 85 ? 6.230 5.592 -19.571 1.00 79.62 85 ASP A C 1
ATOM 677 O O . ASP A 1 85 ? 5.023 5.482 -19.784 1.00 79.62 85 ASP A O 1
ATOM 681 N N . ASN A 1 86 ? 6.862 4.798 -18.698 1.00 77.75 86 ASN A N 1
ATOM 682 C CA . ASN A 1 86 ? 6.202 3.703 -17.975 1.00 77.75 86 ASN A CA 1
ATOM 683 C C . ASN A 1 86 ? 5.571 4.127 -16.635 1.00 77.75 86 ASN A C 1
ATOM 685 O O . ASN A 1 86 ? 4.893 3.320 -15.992 1.00 77.75 86 ASN A O 1
ATOM 689 N N . SER A 1 87 ? 5.802 5.361 -16.173 1.00 75.69 87 SER A N 1
ATOM 690 C CA . SER A 1 87 ? 5.273 5.829 -14.889 1.00 75.69 87 SER A CA 1
ATOM 691 C C . SER A 1 87 ? 3.780 6.134 -14.971 1.00 75.69 87 SER A C 1
ATOM 693 O O . SER A 1 87 ? 3.345 7.158 -15.499 1.00 75.69 87 SER A O 1
ATOM 695 N N . ASP A 1 88 ? 2.974 5.272 -14.357 1.00 84.62 88 ASP A N 1
ATOM 696 C CA . ASP A 1 88 ? 1.592 5.608 -14.036 1.00 84.62 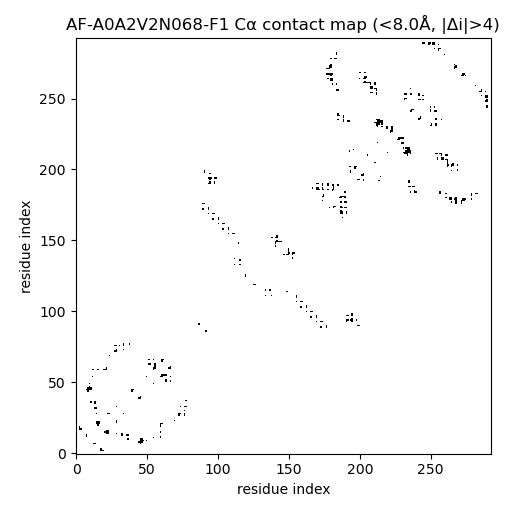88 ASP A CA 1
ATOM 697 C C . ASP A 1 88 ? 1.594 6.637 -12.888 1.00 84.62 88 ASP A C 1
ATOM 699 O O . ASP A 1 88 ? 1.787 6.311 -11.711 1.00 84.62 88 ASP A O 1
ATOM 703 N N . LYS A 1 89 ? 1.428 7.917 -13.247 1.00 88.19 89 LYS A N 1
ATOM 704 C CA . LYS A 1 89 ? 1.406 9.035 -12.290 1.00 88.19 89 LYS A CA 1
ATOM 705 C C . LYS A 1 89 ? 0.286 8.888 -11.261 1.00 88.19 89 LYS A C 1
ATOM 707 O O . LYS A 1 89 ? 0.476 9.285 -10.110 1.00 88.19 89 LYS A O 1
ATOM 712 N N . ASP A 1 90 ? -0.847 8.313 -11.657 1.00 90.81 90 ASP A N 1
ATOM 713 C CA . ASP A 1 90 ? -1.989 8.107 -10.771 1.00 90.81 90 ASP A CA 1
ATOM 714 C C . ASP A 1 90 ? -1.665 7.007 -9.745 1.00 90.81 90 ASP A C 1
ATOM 716 O O . ASP A 1 90 ? -1.901 7.194 -8.549 1.00 90.81 90 ASP A O 1
ATOM 720 N N . GLU A 1 91 ? -1.041 5.903 -10.177 1.00 93.19 91 GLU A N 1
ATOM 721 C CA . GLU A 1 91 ? -0.541 4.844 -9.286 1.00 93.19 91 GLU A CA 1
ATOM 722 C C . GLU A 1 91 ? 0.471 5.390 -8.268 1.00 93.19 91 GLU A C 1
ATOM 724 O O . GLU A 1 91 ? 0.312 5.183 -7.060 1.00 93.19 91 GLU A O 1
ATOM 729 N N . ALA A 1 92 ? 1.488 6.119 -8.739 1.00 92.38 92 ALA A N 1
ATOM 730 C CA . ALA A 1 92 ? 2.512 6.701 -7.876 1.00 92.38 92 ALA A CA 1
ATOM 731 C C . ALA A 1 92 ? 1.899 7.681 -6.865 1.00 92.38 92 ALA A C 1
ATOM 733 O O . ALA A 1 92 ? 2.178 7.596 -5.665 1.00 92.38 92 ALA A O 1
ATOM 734 N N . SER A 1 93 ? 1.018 8.570 -7.334 1.00 94.69 93 SER A N 1
ATOM 735 C CA . SER A 1 93 ? 0.285 9.512 -6.487 1.00 94.69 93 SER A CA 1
ATOM 736 C C . SER A 1 93 ? -0.490 8.786 -5.387 1.00 94.69 93 SER A C 1
ATOM 738 O O . SER A 1 93 ? -0.317 9.093 -4.206 1.00 94.69 93 SER A O 1
ATOM 740 N N . LEU A 1 94 ? -1.261 7.751 -5.737 1.00 96.56 94 LEU A N 1
ATOM 741 C CA . LEU A 1 94 ? -2.034 6.974 -4.769 1.00 96.56 94 LEU A CA 1
ATOM 742 C C . LEU A 1 94 ? -1.137 6.324 -3.704 1.00 96.56 94 LEU A C 1
ATOM 744 O O . LEU A 1 94 ? -1.432 6.414 -2.510 1.00 96.56 94 LEU A O 1
ATOM 748 N N . ILE A 1 95 ? -0.025 5.705 -4.113 1.00 96.25 95 ILE A N 1
ATOM 749 C CA . ILE A 1 95 ? 0.934 5.082 -3.189 1.00 96.25 95 ILE A CA 1
ATOM 750 C C . ILE A 1 95 ? 1.488 6.116 -2.202 1.00 96.25 95 ILE A C 1
ATOM 752 O O . ILE A 1 95 ? 1.547 5.855 -0.996 1.00 96.25 95 ILE A O 1
ATOM 756 N N . HIS A 1 96 ? 1.890 7.289 -2.692 1.00 96.19 96 HIS A N 1
ATOM 757 C CA . HIS A 1 96 ? 2.445 8.346 -1.851 1.00 96.19 96 HIS A CA 1
ATOM 758 C C . HIS A 1 96 ? 1.401 8.956 -0.912 1.00 96.19 96 HIS A C 1
ATOM 760 O O . HIS A 1 96 ? 1.689 9.117 0.274 1.00 96.19 96 HIS A O 1
ATOM 766 N N . LEU A 1 97 ? 0.181 9.212 -1.387 1.00 97.62 97 LEU A N 1
ATOM 767 C CA . LEU A 1 97 ? -0.909 9.722 -0.553 1.00 97.62 97 LEU A CA 1
ATOM 768 C C . LEU A 1 97 ? -1.244 8.767 0.595 1.00 97.62 97 LEU A C 1
ATOM 770 O O . LEU A 1 97 ? -1.415 9.209 1.728 1.00 97.62 97 LEU A O 1
ATOM 774 N N . VAL A 1 98 ? -1.268 7.454 0.347 1.00 97.69 98 VAL A N 1
ATOM 775 C CA . VAL A 1 98 ? -1.483 6.459 1.410 1.00 97.69 98 VAL A CA 1
ATOM 776 C C . VAL A 1 98 ? -0.362 6.487 2.449 1.00 97.69 98 VAL A C 1
ATOM 778 O O . VAL A 1 98 ? -0.639 6.419 3.644 1.00 97.69 98 VAL A O 1
ATOM 781 N N . ARG A 1 99 ? 0.901 6.622 2.023 1.00 96.19 99 ARG A N 1
ATOM 782 C CA . ARG A 1 99 ? 2.039 6.741 2.953 1.00 96.19 99 ARG A CA 1
ATOM 783 C C . ARG A 1 99 ? 1.935 8.001 3.811 1.00 96.19 99 ARG A C 1
ATOM 785 O O . ARG A 1 99 ? 2.196 7.931 5.008 1.00 96.19 99 ARG A O 1
ATOM 792 N N . ILE A 1 100 ? 1.521 9.121 3.216 1.00 97.12 100 ILE A N 1
ATOM 793 C CA . ILE A 1 100 ? 1.272 10.380 3.932 1.00 97.12 100 ILE A CA 1
ATOM 794 C C . ILE A 1 100 ? 0.125 10.206 4.933 1.00 97.12 100 ILE A C 1
ATOM 796 O O . ILE A 1 100 ? 0.261 10.613 6.083 1.00 97.12 100 ILE A O 1
ATOM 800 N N . LEU A 1 101 ? -0.974 9.559 4.533 1.00 96.94 101 LEU A N 1
ATOM 801 C CA . LEU A 1 101 ? -2.108 9.281 5.416 1.00 96.94 101 LEU A CA 1
ATOM 802 C C . LEU A 1 101 ? -1.690 8.438 6.629 1.00 96.94 101 LEU A C 1
ATOM 804 O O . LEU A 1 101 ? -2.050 8.768 7.757 1.00 96.94 101 LEU A O 1
ATOM 808 N N . ASP A 1 102 ? -0.928 7.365 6.408 1.00 94.12 102 ASP A N 1
ATOM 809 C CA . ASP A 1 102 ? -0.465 6.494 7.491 1.00 94.12 102 ASP A CA 1
ATOM 810 C C . ASP A 1 102 ? 0.517 7.229 8.430 1.00 94.12 102 ASP A C 1
ATOM 812 O O . ASP A 1 102 ? 0.502 6.990 9.640 1.00 94.12 102 ASP A O 1
ATOM 816 N N . GLU A 1 103 ? 1.344 8.147 7.916 1.00 95.75 103 GLU A N 1
ATOM 817 C CA . GLU A 1 103 ? 2.233 8.968 8.749 1.00 95.75 103 GLU A CA 1
ATOM 818 C C . GLU A 1 103 ? 1.466 10.047 9.530 1.00 95.75 103 GLU A C 1
ATOM 820 O O . GLU A 1 103 ? 1.760 10.285 10.704 1.00 95.75 103 GLU A O 1
ATOM 825 N N . ALA A 1 104 ? 0.424 10.636 8.937 1.00 94.44 104 ALA A N 1
ATOM 826 C CA . ALA A 1 104 ? -0.492 11.535 9.633 1.00 94.44 104 ALA A CA 1
ATOM 827 C C . ALA A 1 104 ? -1.230 10.810 10.771 1.00 94.44 104 ALA A C 1
ATOM 829 O O . ALA A 1 104 ? -1.273 11.322 11.888 1.00 94.44 104 ALA A O 1
ATOM 830 N N . ASP A 1 105 ? -1.733 9.591 10.532 1.00 94.25 105 ASP A N 1
ATOM 831 C CA . ASP A 1 105 ? -2.378 8.750 11.554 1.00 94.25 105 ASP A CA 1
ATOM 832 C C . ASP A 1 105 ? -1.409 8.444 12.722 1.00 94.25 105 ASP A C 1
ATOM 834 O O . ASP A 1 105 ? -1.793 8.519 13.896 1.00 94.25 105 ASP A O 1
ATOM 838 N N . ARG A 1 106 ? -0.133 8.147 12.430 1.00 94.81 106 ARG A N 1
ATOM 839 C CA . ARG A 1 106 ? 0.904 7.936 13.461 1.00 94.81 106 ARG A CA 1
ATOM 840 C C . ARG A 1 106 ? 1.217 9.203 14.242 1.00 94.81 106 ARG A C 1
ATOM 842 O O . ARG A 1 106 ? 1.354 9.137 15.461 1.00 94.81 106 ARG A O 1
ATOM 849 N N . SER A 1 107 ? 1.348 10.327 13.548 1.00 94.62 107 SER A N 1
ATOM 850 C CA . SER A 1 107 ? 1.676 11.619 14.149 1.00 94.62 107 SER A CA 1
ATOM 851 C C . SER A 1 107 ? 0.555 12.089 15.069 1.00 94.62 107 SER A C 1
ATOM 853 O O . SER A 1 107 ? 0.823 12.419 16.220 1.00 94.62 107 SER A O 1
ATOM 855 N N . LEU A 1 108 ? -0.701 11.998 14.612 1.00 93.44 108 LEU A N 1
ATOM 856 C CA . LEU A 1 108 ? -1.891 12.231 15.433 1.00 93.44 108 LEU A CA 1
ATOM 857 C C . LEU A 1 108 ? -1.857 11.376 16.699 1.00 93.44 108 LEU A C 1
ATOM 859 O O . LEU A 1 108 ? -1.946 11.911 17.797 1.00 93.44 108 LEU A O 1
ATOM 863 N N . SER A 1 109 ? -1.654 10.063 16.551 1.00 92.06 109 SER A N 1
ATOM 864 C CA . SER A 1 109 ? -1.660 9.134 17.687 1.00 92.06 109 SER A CA 1
ATOM 865 C C . SER A 1 109 ? -0.577 9.472 18.718 1.00 92.06 109 SER A C 1
ATOM 867 O O . SER A 1 109 ? -0.874 9.576 19.904 1.00 92.06 109 SER A O 1
ATOM 869 N N . LYS A 1 110 ? 0.665 9.701 18.270 1.00 93.81 110 LYS A N 1
ATOM 870 C CA . LYS A 1 110 ? 1.795 10.030 19.154 1.00 93.81 110 LYS A CA 1
ATOM 871 C C . LYS A 1 110 ? 1.601 11.363 19.869 1.00 93.81 110 LYS A C 1
ATOM 873 O O . LYS A 1 110 ? 1.883 11.470 21.054 1.00 93.81 110 LYS A O 1
ATOM 878 N N . LEU A 1 111 ? 1.153 12.390 19.152 1.00 91.75 111 LEU A N 1
ATOM 879 C CA . LEU A 1 111 ? 0.949 13.713 19.738 1.00 91.75 111 LEU A CA 1
ATOM 880 C C . LEU A 1 111 ? -0.223 13.710 20.722 1.00 91.75 111 LEU A C 1
ATOM 882 O O . LEU A 1 111 ? -0.107 14.302 21.790 1.00 91.75 111 LEU A O 1
ATOM 886 N N . SER A 1 112 ? -1.314 13.006 20.406 1.00 90.38 112 SER A N 1
ATOM 887 C CA . SER A 1 112 ? -2.427 12.812 21.337 1.00 90.38 112 SER A CA 1
ATOM 888 C C . SER A 1 112 ? -1.989 12.118 22.630 1.00 90.38 112 SER A C 1
ATOM 890 O O . SER A 1 112 ? -2.369 12.572 23.704 1.00 90.38 112 SER A O 1
ATOM 892 N N . GLU A 1 113 ? -1.145 11.087 22.537 1.00 88.81 113 GLU A N 1
ATOM 893 C CA . GLU A 1 113 ? -0.556 10.417 23.705 1.00 88.81 113 GLU A CA 1
ATOM 894 C C . GLU A 1 113 ? 0.289 11.387 24.545 1.00 88.81 113 GLU A C 1
ATOM 896 O O . GLU A 1 113 ? 0.158 11.422 25.762 1.00 88.81 113 GLU A O 1
ATOM 901 N N . LYS A 1 114 ? 1.104 12.250 23.921 1.00 90.56 114 LYS A N 1
ATOM 902 C CA . LYS A 1 114 ? 1.916 13.227 24.672 1.00 90.56 114 LYS A CA 1
ATOM 903 C C . LYS A 1 114 ? 1.086 14.303 25.374 1.00 90.56 114 LYS A C 1
ATOM 905 O O . LYS A 1 114 ? 1.465 14.737 26.459 1.00 90.56 114 LYS A O 1
ATOM 910 N N . ILE A 1 115 ? -0.032 14.728 24.782 1.00 87.94 115 ILE A N 1
ATOM 911 C CA . ILE A 1 115 ? -0.984 15.630 25.453 1.00 87.94 115 ILE A CA 1
ATOM 912 C C . ILE A 1 115 ? -1.606 14.937 26.665 1.00 87.94 115 ILE A C 1
ATO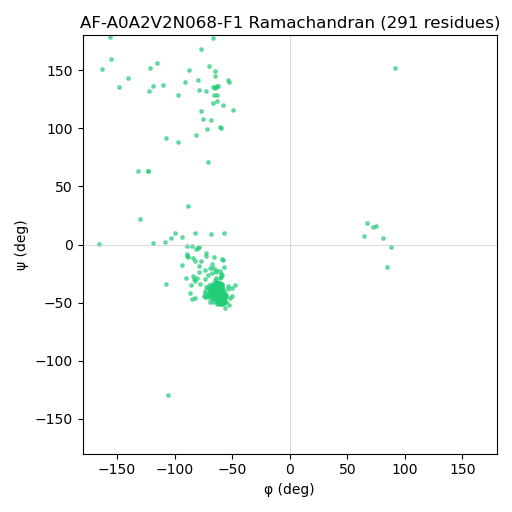M 914 O O . ILE A 1 115 ? -1.723 15.542 27.729 1.00 87.94 115 ILE A O 1
AT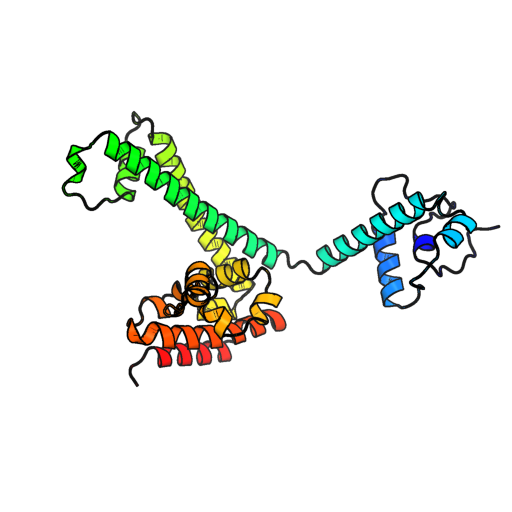OM 918 N N . GLU A 1 116 ? -1.992 13.673 26.507 1.00 85.00 116 GLU A N 1
ATOM 919 C CA . GLU A 1 116 ? -2.558 12.876 27.591 1.00 85.00 116 GLU A CA 1
ATOM 920 C C . GLU A 1 116 ? -1.548 12.686 28.733 1.00 85.00 116 GLU A C 1
ATOM 922 O O . GLU A 1 116 ? -1.891 12.939 29.886 1.00 85.00 116 GLU A O 1
ATOM 927 N N . ASP A 1 117 ? -0.292 12.349 28.423 1.00 86.94 117 ASP A N 1
ATOM 928 C CA . ASP A 1 117 ? 0.790 12.223 29.408 1.00 86.94 117 ASP A CA 1
ATOM 929 C C . ASP A 1 117 ? 0.979 13.514 30.222 1.00 86.94 117 ASP A C 1
ATOM 931 O O . ASP A 1 117 ? 1.083 13.474 31.450 1.00 86.94 117 ASP A O 1
ATOM 935 N N . TYR A 1 118 ? 1.000 14.669 29.546 1.00 87.75 118 TYR A N 1
ATOM 936 C CA . TYR A 1 118 ? 1.124 15.973 30.200 1.00 87.75 118 TYR A CA 1
ATOM 937 C C . TYR A 1 118 ? -0.064 16.261 31.123 1.00 87.75 118 TYR A C 1
ATOM 939 O O . TYR A 1 118 ? 0.123 16.652 32.276 1.00 87.75 118 TYR A O 1
ATOM 947 N N . TYR A 1 119 ? -1.285 16.024 30.640 1.00 83.31 119 TYR A N 1
ATOM 948 C CA . TYR A 1 119 ? -2.496 16.237 31.428 1.00 83.31 119 TYR A CA 1
ATOM 949 C C . TYR A 1 119 ? -2.531 15.343 32.678 1.00 83.31 119 TYR A C 1
ATOM 951 O O . TYR A 1 119 ? -2.886 15.808 33.762 1.00 83.31 119 TYR A O 1
ATOM 959 N N . ILE A 1 120 ? -2.114 14.077 32.549 1.00 83.44 120 ILE A N 1
ATOM 960 C CA . ILE A 1 120 ? -2.017 13.128 33.667 1.00 83.44 120 ILE A CA 1
ATOM 961 C C . ILE A 1 120 ? -0.975 13.585 34.693 1.00 83.44 120 ILE A C 1
ATOM 963 O O . ILE A 1 120 ? -1.222 13.488 35.894 1.00 83.44 120 ILE A O 1
ATOM 967 N N . ALA A 1 121 ? 0.176 14.089 34.240 1.00 87.12 121 ALA A N 1
ATOM 968 C CA . ALA A 1 121 ? 1.225 14.574 35.133 1.00 87.12 121 ALA A CA 1
ATOM 969 C C . ALA A 1 121 ? 0.755 15.752 36.006 1.00 87.12 121 ALA A C 1
ATOM 971 O O . ALA A 1 121 ? 1.171 15.860 37.159 1.00 87.12 121 ALA A O 1
ATOM 972 N N . LEU A 1 122 ? -0.132 16.603 35.478 1.00 85.56 122 LEU A N 1
ATOM 973 C CA . LEU A 1 122 ? -0.734 17.713 36.220 1.00 85.56 122 LEU A CA 1
ATOM 974 C C . LEU A 1 122 ? -1.900 17.285 37.120 1.00 85.56 122 LEU A C 1
ATOM 976 O O . LEU A 1 122 ? -2.109 17.901 38.163 1.00 85.56 122 LEU A O 1
ATOM 980 N N . ASN A 1 123 ? -2.620 16.215 36.763 1.00 82.19 123 ASN A N 1
ATOM 981 C CA . ASN A 1 123 ? -3.794 15.736 37.501 1.00 82.19 123 ASN A CA 1
ATOM 982 C C . ASN A 1 123 ? -3.667 14.265 37.965 1.00 82.19 123 ASN A C 1
ATOM 984 O O . ASN A 1 123 ? -4.484 13.423 37.574 1.00 82.19 123 ASN A O 1
ATOM 988 N N . PRO A 1 124 ? -2.704 13.917 38.850 1.00 77.81 124 PRO A N 1
ATOM 989 C CA . PRO A 1 124 ? -2.498 12.532 39.288 1.00 77.81 124 PRO A CA 1
ATOM 990 C C . PRO A 1 124 ? -3.715 11.896 39.983 1.00 77.81 124 PRO A C 1
ATOM 992 O O . PRO A 1 124 ? -3.897 10.681 39.950 1.00 77.81 124 PRO A O 1
ATOM 995 N N . ALA A 1 125 ? -4.563 12.703 40.626 1.00 73.38 125 ALA A N 1
ATOM 996 C CA . ALA A 1 125 ? -5.740 12.222 41.349 1.00 73.38 125 ALA A CA 1
ATOM 997 C C . ALA A 1 125 ? -6.888 11.770 40.421 1.00 73.38 125 ALA A C 1
ATOM 999 O O . ALA A 1 125 ? -7.714 10.951 40.822 1.00 73.38 125 ALA A O 1
ATOM 1000 N N . GLU A 1 126 ? -6.923 12.238 39.167 1.00 67.75 126 GLU A N 1
ATOM 1001 C CA . GLU A 1 126 ? -7.966 11.883 38.189 1.00 67.75 126 GLU A CA 1
ATOM 1002 C C . GLU A 1 126 ? -7.743 10.500 37.537 1.00 67.75 126 GLU A C 1
ATOM 1004 O O . GLU A 1 126 ? -8.590 10.006 36.790 1.00 67.75 126 GLU A O 1
ATOM 1009 N N . LEU A 1 127 ? -6.636 9.815 37.862 1.00 58.66 127 LEU A N 1
ATOM 1010 C CA . LEU A 1 127 ? -6.311 8.475 37.352 1.00 58.66 127 LEU A CA 1
ATOM 1011 C C . LEU A 1 127 ? -7.298 7.377 37.782 1.00 58.66 127 LEU A C 1
ATOM 1013 O O . LEU A 1 127 ? -7.355 6.334 37.130 1.00 58.66 127 LEU A O 1
ATOM 1017 N N . ALA A 1 128 ? -8.050 7.579 38.867 1.00 52.44 128 ALA A N 1
ATOM 1018 C CA . ALA A 1 128 ? -8.729 6.497 39.580 1.00 52.44 128 ALA A CA 1
ATOM 1019 C C . ALA A 1 128 ? -10.075 6.030 38.986 1.00 52.44 128 ALA A C 1
ATOM 1021 O O . ALA A 1 128 ? -10.637 5.063 39.498 1.00 52.44 128 ALA A O 1
ATOM 1022 N N . GLY A 1 129 ? -10.617 6.649 37.927 1.00 53.94 129 GLY A N 1
ATOM 1023 C CA . GLY A 1 129 ? -11.973 6.264 37.498 1.00 53.94 129 GLY A CA 1
ATOM 1024 C C . GLY A 1 129 ? -12.496 6.689 36.129 1.00 53.94 129 GLY A C 1
ATOM 1025 O O . GLY A 1 129 ? -13.630 6.336 35.813 1.00 53.94 129 GLY A O 1
ATOM 1026 N N . TYR A 1 130 ? -11.744 7.406 35.292 1.00 47.62 130 TYR A N 1
ATOM 1027 C CA . TYR A 1 130 ? -12.311 7.912 34.039 1.00 47.62 130 TYR A CA 1
ATOM 1028 C C . TYR A 1 130 ? -11.985 7.013 32.843 1.00 47.62 130 TYR A C 1
ATOM 1030 O O . TYR A 1 130 ? -10.821 6.704 32.573 1.00 47.62 130 TYR A O 1
ATOM 1038 N N . GLN A 1 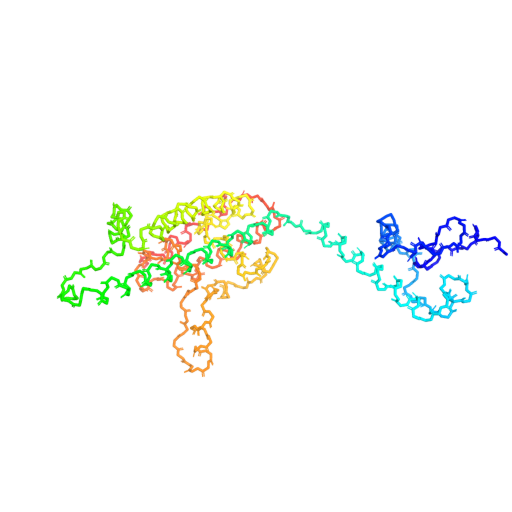131 ? -13.010 6.627 32.074 1.00 53.41 131 GLN A N 1
ATOM 1039 C CA . GLN A 1 131 ? -12.797 6.172 30.702 1.00 53.41 131 GLN A CA 1
ATOM 1040 C C . GLN A 1 131 ? -12.160 7.327 29.930 1.00 53.41 131 GLN A C 1
ATOM 1042 O O . GLN A 1 131 ? -12.829 8.291 29.566 1.00 53.41 131 GLN A O 1
ATOM 1047 N N . ARG A 1 132 ? -10.843 7.240 29.736 1.00 61.16 132 ARG A N 1
ATOM 1048 C CA . ARG A 1 132 ? -10.014 8.260 29.093 1.00 61.16 132 ARG A CA 1
ATOM 1049 C C . ARG A 1 132 ? -10.506 8.508 27.676 1.00 61.16 132 ARG A C 1
ATOM 1051 O O . ARG A 1 132 ? -10.230 7.741 26.755 1.00 61.16 132 ARG A O 1
ATOM 1058 N N . ASN A 1 133 ? -11.262 9.581 27.500 1.00 74.06 133 ASN A N 1
ATOM 1059 C CA . ASN A 1 133 ? -11.634 10.049 26.183 1.00 74.06 133 ASN A CA 1
ATOM 1060 C C . ASN A 1 133 ? -10.668 11.167 25.785 1.00 74.06 133 ASN A C 1
ATOM 1062 O O . ASN A 1 133 ? -10.918 12.349 26.001 1.00 74.06 133 ASN A O 1
ATOM 1066 N N . ILE A 1 134 ? -9.550 10.771 25.172 1.00 80.69 134 ILE A N 1
ATOM 1067 C CA . ILE A 1 134 ? -8.537 11.674 24.596 1.00 80.69 134 ILE A CA 1
ATOM 1068 C C . ILE A 1 134 ? -9.195 12.763 23.738 1.00 80.69 134 ILE A C 1
ATOM 1070 O O . ILE A 1 134 ? -8.764 13.912 23.715 1.00 80.69 134 ILE A O 1
ATOM 1074 N N . ARG A 1 135 ? -10.288 12.419 23.052 1.00 82.06 135 ARG A N 1
ATOM 1075 C CA . ARG A 1 135 ? -11.003 13.341 22.175 1.00 82.06 135 ARG A CA 1
ATOM 1076 C C . ARG A 1 135 ? -11.699 14.460 22.944 1.00 82.06 135 ARG A C 1
ATOM 1078 O O . ARG A 1 135 ? -11.649 15.598 22.495 1.00 82.06 135 ARG A O 1
ATOM 1085 N N . SER A 1 136 ? -12.324 14.154 24.085 1.00 83.75 136 SER A N 1
ATOM 1086 C CA . SER A 1 136 ? -12.930 15.192 24.927 1.00 83.75 136 SER A CA 1
ATOM 1087 C C . SER A 1 136 ? -11.866 16.046 25.604 1.00 83.75 136 SER A C 1
ATOM 1089 O O . SER A 1 136 ? -12.060 17.247 25.718 1.00 83.75 136 SER A O 1
ATOM 1091 N N . LEU A 1 137 ? -10.723 15.461 25.980 1.00 84.06 137 LEU A N 1
ATOM 1092 C CA . LEU A 1 137 ? -9.587 16.225 26.499 1.00 84.06 137 LEU A CA 1
ATOM 1093 C C . LEU A 1 137 ? -9.085 17.249 25.468 1.00 84.06 137 LEU A C 1
ATOM 1095 O O . LEU A 1 137 ? -8.991 18.433 25.777 1.00 84.06 137 LEU A O 1
ATOM 1099 N N . ILE A 1 138 ? -8.824 16.818 24.230 1.00 84.62 138 ILE A N 1
ATOM 1100 C CA . ILE A 1 138 ? -8.391 17.715 23.144 1.00 84.62 138 ILE A CA 1
ATOM 1101 C C . ILE A 1 138 ? -9.442 18.802 22.866 1.00 84.62 138 ILE A C 1
ATOM 1103 O O . ILE A 1 138 ? -9.080 19.946 22.590 1.00 84.62 138 ILE A O 1
ATOM 1107 N N . ASP A 1 139 ? -10.736 18.479 22.955 1.00 86.69 139 ASP A N 1
ATOM 1108 C CA . ASP A 1 139 ? -11.811 19.466 22.794 1.00 86.69 139 ASP A CA 1
ATOM 1109 C C . ASP A 1 139 ? -11.822 20.509 23.926 1.00 86.69 139 ASP A C 1
ATOM 1111 O O . ASP A 1 139 ? -11.938 21.706 23.665 1.00 86.69 139 ASP A O 1
ATOM 1115 N N . THR A 1 140 ? -11.621 20.084 25.176 1.00 86.12 140 THR A N 1
ATOM 1116 C CA . THR A 1 140 ? -11.489 20.994 26.325 1.00 86.12 140 THR A CA 1
ATOM 1117 C C . THR A 1 140 ? -10.269 21.899 26.172 1.00 86.12 140 THR A C 1
ATOM 1119 O O . THR A 1 140 ? -10.396 23.118 26.256 1.00 86.12 140 THR A O 1
ATOM 1122 N N . LEU A 1 141 ? -9.101 21.329 25.859 1.00 84.75 141 LEU A N 1
ATOM 1123 C CA . LEU A 1 141 ? -7.856 22.084 25.678 1.00 84.75 141 LEU A CA 1
ATOM 1124 C C . LEU A 1 141 ? -7.951 23.092 24.532 1.00 84.75 141 LEU A C 1
ATOM 1126 O O . LEU A 1 141 ? -7.406 24.186 24.628 1.00 84.75 141 LEU A O 1
ATOM 1130 N N . THR A 1 142 ? -8.687 22.762 23.469 1.00 85.56 142 THR A N 1
ATOM 1131 C CA . THR A 1 142 ? -8.957 23.684 22.357 1.00 85.56 142 THR A CA 1
ATOM 1132 C C . THR A 1 142 ? -9.752 24.921 22.800 1.00 85.56 142 THR A C 1
ATOM 1134 O O . THR A 1 142 ? -9.532 26.014 22.261 1.00 85.56 142 THR A O 1
ATOM 1137 N N . LYS A 1 143 ? -10.649 24.778 23.786 1.00 88.56 143 LYS A N 1
ATOM 1138 C CA . LYS A 1 143 ? -11.479 25.869 24.331 1.00 88.56 143 LYS A CA 1
ATOM 1139 C C . LYS A 1 143 ? -10.744 26.702 25.385 1.00 88.56 143 LYS A C 1
ATOM 1141 O O . LYS A 1 143 ? -11.003 27.898 25.494 1.00 88.56 143 LYS A O 1
ATOM 1146 N N . THR A 1 144 ? -9.808 26.104 26.118 1.00 86.50 144 THR A N 1
ATOM 1147 C CA . THR A 1 144 ? -9.023 26.788 27.155 1.00 86.50 144 THR A CA 1
ATOM 1148 C C . THR A 1 144 ? -7.853 27.560 26.543 1.00 86.50 144 THR A C 1
ATOM 1150 O O . THR A 1 144 ? -6.785 27.002 26.318 1.00 86.50 144 THR A O 1
ATOM 1153 N N . THR A 1 145 ? -8.035 28.853 26.266 1.00 82.69 145 THR A N 1
ATOM 1154 C CA . THR A 1 145 ? -7.010 29.697 25.609 1.00 82.69 145 THR A CA 1
ATOM 1155 C C . THR A 1 145 ? -5.731 29.878 26.434 1.00 82.69 145 THR A C 1
ATOM 1157 O O . THR A 1 145 ? -4.663 30.063 25.857 1.00 82.69 145 THR A O 1
ATOM 1160 N N . GLU A 1 146 ? -5.831 29.824 27.762 1.00 86.25 146 GLU A N 1
ATOM 1161 C CA . GLU A 1 146 ? -4.698 30.006 28.683 1.00 86.25 146 GLU A CA 1
ATOM 1162 C C . GLU A 1 146 ? -3.796 28.768 28.782 1.0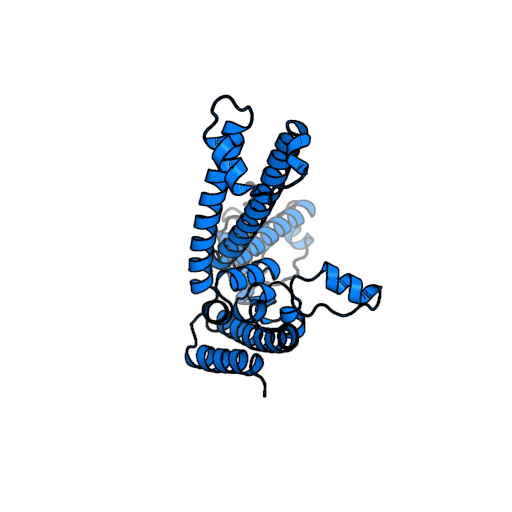0 86.25 146 GLU A C 1
ATOM 1164 O O . GLU A 1 146 ? -2.677 28.856 29.285 1.00 86.25 146 GLU A O 1
ATOM 1169 N N . ASP A 1 147 ? -4.258 27.617 28.286 1.00 86.25 147 ASP A N 1
ATOM 1170 C CA . ASP A 1 147 ? -3.496 26.378 28.357 1.00 86.25 147 ASP A CA 1
ATOM 1171 C C . ASP A 1 147 ? -2.306 26.410 27.374 1.00 86.25 147 ASP A C 1
ATOM 1173 O O . ASP A 1 147 ? -2.488 26.732 26.190 1.00 86.25 147 ASP A O 1
ATOM 1177 N N . PRO A 1 148 ? -1.085 26.042 27.807 1.00 88.75 148 PRO A N 1
ATOM 1178 C CA . PRO A 1 148 ? 0.088 26.027 26.932 1.00 88.75 148 PRO A CA 1
ATOM 1179 C C . PRO A 1 148 ? -0.072 25.095 25.718 1.00 88.75 148 PRO A C 1
ATOM 1181 O O . PRO A 1 148 ? 0.539 25.332 24.673 1.00 88.75 148 PRO A O 1
ATOM 1184 N N . LEU A 1 149 ? -0.913 24.060 25.815 1.00 90.12 149 LEU A N 1
ATOM 1185 C CA . LEU A 1 149 ? -1.200 23.106 24.747 1.00 90.12 149 LEU A CA 1
ATOM 1186 C C . LEU A 1 149 ? -2.369 23.524 23.847 1.00 90.12 149 LEU A C 1
ATOM 1188 O O . LEU A 1 149 ? -2.637 22.824 22.869 1.00 90.12 149 LEU A O 1
ATOM 1192 N N . ASN A 1 150 ? -3.033 24.662 24.090 1.00 91.75 150 ASN A N 1
ATOM 1193 C CA . ASN A 1 150 ? -4.184 25.112 23.295 1.00 91.75 150 ASN A CA 1
ATOM 1194 C C . ASN A 1 150 ? -3.897 25.134 21.784 1.00 91.75 150 ASN A C 1
ATOM 1196 O O . ASN A 1 150 ? -4.695 24.650 20.977 1.00 91.75 150 ASN A O 1
ATOM 1200 N N . ARG A 1 151 ? -2.736 25.677 21.389 1.00 91.06 151 ARG A N 1
ATOM 1201 C CA . ARG A 1 151 ? -2.319 25.738 19.977 1.00 91.06 151 ARG A CA 1
ATOM 1202 C C . ARG A 1 151 ? -2.123 24.342 19.392 1.00 91.06 151 ARG A C 1
ATOM 1204 O O . ARG A 1 151 ? -2.631 24.058 18.314 1.00 91.06 151 ARG A O 1
ATOM 1211 N N . MET A 1 152 ? -1.465 23.459 20.138 1.00 90.69 152 MET A N 1
ATOM 1212 C CA . MET A 1 152 ? -1.218 22.084 19.711 1.00 90.69 152 MET A CA 1
ATOM 1213 C C . MET A 1 152 ? -2.519 21.276 19.604 1.00 90.69 152 MET A C 1
ATOM 1215 O O . MET A 1 152 ? -2.686 20.513 18.657 1.00 90.69 152 MET A O 1
ATOM 1219 N N . ALA A 1 153 ? -3.478 21.486 20.511 1.00 90.44 153 ALA A N 1
ATOM 1220 C CA . ALA A 1 153 ? -4.807 20.880 20.440 1.00 90.44 153 ALA A CA 1
ATOM 1221 C C . ALA A 1 153 ? -5.570 21.315 19.172 1.00 90.44 153 ALA A C 1
ATOM 1223 O O . ALA A 1 153 ? -6.129 20.469 18.469 1.00 90.44 153 ALA A O 1
ATOM 1224 N N . LYS A 1 154 ? -5.512 22.608 18.819 1.00 92.94 154 LYS A N 1
ATOM 1225 C CA . LYS A 1 154 ? -6.077 23.140 17.564 1.00 92.94 154 LYS A CA 1
ATOM 1226 C C . LYS A 1 154 ? -5.404 22.554 16.326 1.00 92.94 154 LYS A C 1
ATOM 1228 O O . LYS A 1 154 ? -6.091 22.157 15.385 1.00 92.94 154 LYS A O 1
ATOM 1233 N N . ASP A 1 155 ? -4.077 22.470 16.320 1.00 93.25 155 ASP A N 1
ATOM 1234 C CA . ASP A 1 155 ? -3.331 21.891 15.200 1.00 93.25 155 ASP A CA 1
ATOM 1235 C C . ASP A 1 155 ? -3.646 20.398 15.022 1.00 93.25 155 ASP A C 1
ATOM 1237 O O . ASP A 1 155 ? -3.790 19.931 13.892 1.00 93.25 155 ASP A O 1
ATOM 1241 N N . LEU A 1 156 ? -3.858 19.655 16.115 1.00 92.62 156 LEU A N 1
ATOM 1242 C CA . LEU A 1 156 ? -4.318 18.265 16.051 1.00 92.62 156 LEU A CA 1
ATOM 1243 C C . LEU A 1 156 ? -5.721 18.125 15.467 1.00 92.62 156 LEU A C 1
ATOM 1245 O O . LEU A 1 156 ? -5.941 17.222 14.661 1.00 92.62 156 LEU A O 1
ATOM 1249 N N . GLN A 1 157 ? -6.658 19.006 15.827 1.00 92.19 157 GLN A N 1
ATOM 1250 C CA . GLN A 1 157 ? -7.992 19.003 15.219 1.00 92.19 157 GLN A CA 1
ATOM 1251 C C . GLN A 1 157 ? -7.912 19.257 13.708 1.00 92.19 157 GLN A C 1
ATOM 1253 O O . GLN A 1 157 ? -8.467 18.484 12.926 1.00 92.19 157 GLN A O 1
ATOM 1258 N N . ARG A 1 158 ? -7.129 20.255 13.280 1.00 93.75 158 ARG A N 1
ATOM 1259 C CA . ARG A 1 158 ? -6.894 20.539 11.851 1.00 93.75 158 ARG A CA 1
ATOM 1260 C C . ARG A 1 158 ? -6.242 19.368 11.122 1.00 93.75 158 ARG A C 1
ATOM 1262 O O . ARG A 1 158 ? -6.608 19.043 9.992 1.00 93.75 158 ARG A O 1
ATOM 1269 N N . LEU A 1 159 ? -5.271 18.710 11.754 1.00 93.88 159 LEU A N 1
ATOM 1270 C CA . LEU A 1 159 ? -4.619 17.534 11.184 1.00 93.88 159 LEU A CA 1
ATOM 1271 C C . LEU A 1 159 ? -5.597 16.357 11.075 1.00 93.88 159 LEU A C 1
ATOM 1273 O O . LEU A 1 159 ? -5.574 15.630 10.082 1.00 93.88 159 LEU A O 1
ATOM 1277 N N . GLN A 1 160 ? -6.498 16.193 12.045 1.00 94.12 160 GLN A N 1
ATOM 1278 C CA . GLN A 1 160 ? -7.556 15.188 12.002 1.00 94.12 160 GLN A CA 1
ATOM 1279 C C . GLN A 1 160 ? -8.546 15.452 10.858 1.00 94.12 160 GLN A C 1
ATOM 1281 O O . GLN A 1 160 ? -8.911 14.514 10.146 1.00 94.12 160 GLN A O 1
ATOM 1286 N N . GLU A 1 161 ? -8.935 16.706 10.631 1.00 94.38 161 GLU A N 1
ATOM 1287 C CA . GLU A 1 161 ? -9.750 17.111 9.479 1.00 94.38 161 GLU A CA 1
ATOM 1288 C C . GLU A 1 161 ? -9.020 16.823 8.162 1.00 94.38 161 GLU A C 1
ATOM 1290 O O . GLU A 1 161 ? -9.538 16.107 7.303 1.00 94.38 161 GLU A O 1
ATOM 1295 N N . THR A 1 162 ? -7.767 17.263 8.039 1.00 94.38 162 THR A N 1
ATOM 1296 C CA . THR A 1 162 ? -6.921 17.018 6.858 1.00 94.38 162 THR A CA 1
ATOM 1297 C C . THR A 1 162 ? -6.811 15.525 6.550 1.00 94.38 162 THR A C 1
ATOM 1299 O O . THR A 1 162 ? -6.969 15.097 5.407 1.00 94.38 162 THR A O 1
ATOM 1302 N N . ARG A 1 163 ? -6.617 14.701 7.583 1.00 96.00 163 ARG A N 1
ATOM 1303 C CA . ARG A 1 163 ? -6.587 13.240 7.488 1.00 96.00 163 ARG A CA 1
ATOM 1304 C C . ARG A 1 163 ? -7.892 12.679 6.922 1.00 96.00 163 ARG A C 1
ATOM 1306 O O . ARG A 1 163 ? -7.859 11.725 6.143 1.00 96.00 163 ARG A O 1
ATOM 1313 N N . THR A 1 164 ? -9.049 13.215 7.321 1.00 96.19 164 THR A N 1
ATOM 1314 C CA . THR A 1 164 ? -10.345 12.766 6.783 1.00 96.19 164 THR A CA 1
ATOM 1315 C C . THR A 1 164 ? -10.513 13.119 5.310 1.00 96.19 164 THR A C 1
ATOM 1317 O O . THR A 1 164 ? -10.933 12.254 4.540 1.00 96.19 164 THR A O 1
ATOM 1320 N N . THR A 1 165 ? -10.096 14.318 4.904 1.00 96.38 165 THR A N 1
ATOM 1321 C CA . THR A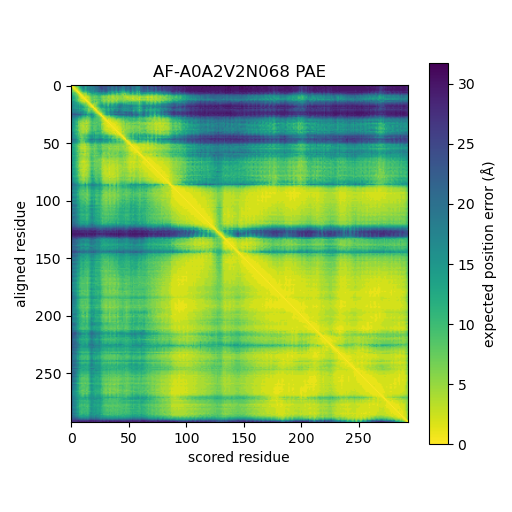 1 165 ? -10.108 14.753 3.501 1.00 96.38 165 THR A CA 1
ATOM 1322 C C . THR A 1 165 ? -9.180 13.889 2.650 1.00 96.38 165 THR A C 1
ATOM 1324 O O . THR A 1 165 ? -9.619 13.321 1.653 1.00 96.38 165 THR A O 1
ATOM 1327 N N . LEU A 1 166 ? -7.940 13.666 3.101 1.00 96.12 166 LEU A N 1
ATOM 1328 C CA . LEU A 1 166 ? -6.987 12.783 2.420 1.00 96.12 166 LEU A CA 1
ATOM 1329 C C . LEU A 1 166 ? -7.537 11.366 2.249 1.00 96.12 166 LEU A C 1
ATOM 1331 O O . LEU A 1 166 ? -7.406 10.779 1.179 1.00 96.12 166 LEU A O 1
ATOM 1335 N N . ALA A 1 167 ? -8.180 10.807 3.277 1.00 97.12 167 ALA A N 1
ATOM 1336 C CA . ALA A 1 167 ? -8.789 9.484 3.179 1.00 97.12 167 ALA A CA 1
ATOM 1337 C C . ALA A 1 167 ? -9.914 9.431 2.127 1.00 97.12 167 ALA A C 1
ATOM 1339 O O . ALA A 1 167 ? -10.074 8.406 1.462 1.00 97.12 167 ALA A O 1
ATOM 1340 N N . HIS A 1 168 ? -10.680 10.513 1.961 1.00 96.88 168 HIS A N 1
ATOM 1341 C CA . HIS A 1 168 ? -11.706 10.607 0.923 1.00 96.88 168 HIS A CA 1
ATOM 1342 C C . HIS A 1 168 ? -11.090 10.683 -0.482 1.00 96.88 168 HIS A C 1
ATOM 1344 O O . HIS A 1 168 ? -11.485 9.918 -1.363 1.00 96.88 168 HIS A O 1
ATOM 1350 N N . ASP A 1 169 ? -10.070 11.523 -0.672 1.00 96.25 169 ASP A N 1
ATOM 1351 C CA . ASP A 1 169 ? -9.368 11.654 -1.954 1.00 96.25 169 ASP A CA 1
ATOM 1352 C C . ASP A 1 169 ? -8.657 10.364 -2.373 1.00 96.25 169 ASP A C 1
ATOM 1354 O O . ASP A 1 169 ? -8.786 9.926 -3.518 1.00 96.25 169 ASP A O 1
ATOM 1358 N N . ILE A 1 170 ? -7.978 9.701 -1.430 1.00 98.00 170 ILE A N 1
ATOM 1359 C CA . ILE A 1 170 ? -7.401 8.364 -1.630 1.00 98.00 170 ILE A CA 1
ATOM 1360 C C . ILE A 1 170 ? -8.492 7.374 -2.032 1.00 98.00 170 ILE A C 1
ATOM 1362 O O . ILE A 1 170 ? -8.265 6.539 -2.903 1.00 98.00 170 ILE A O 1
ATOM 1366 N N . GLY A 1 171 ? -9.673 7.472 -1.416 1.00 97.50 171 GLY A N 1
ATOM 1367 C CA . GLY A 1 171 ? -10.825 6.644 -1.747 1.00 97.50 171 GLY A CA 1
ATOM 1368 C C . GLY A 1 171 ? -11.207 6.749 -3.224 1.00 97.50 171 GLY A C 1
ATOM 1369 O O . GLY A 1 171 ? -11.225 5.747 -3.936 1.00 97.50 171 GLY A O 1
ATOM 1370 N N . ARG A 1 172 ? -11.420 7.981 -3.693 1.00 96.88 172 ARG A N 1
ATOM 1371 C CA . ARG A 1 172 ? -11.778 8.288 -5.085 1.00 96.88 172 ARG A CA 1
ATOM 1372 C C . ARG A 1 172 ? -10.701 7.848 -6.083 1.00 96.88 172 ARG A C 1
ATOM 1374 O O . ARG A 1 172 ? -11.019 7.284 -7.127 1.00 96.88 172 ARG A O 1
ATOM 1381 N N . LEU A 1 173 ? -9.425 8.083 -5.773 1.00 96.56 173 LEU A N 1
ATOM 1382 C CA . LEU A 1 173 ? -8.317 7.645 -6.630 1.00 96.56 173 LEU A CA 1
ATOM 1383 C C . LEU A 1 173 ? -8.209 6.117 -6.690 1.00 96.56 173 LEU A C 1
ATOM 1385 O O . LEU A 1 173 ? -7.977 5.558 -7.759 1.00 96.56 173 LEU A O 1
ATOM 1389 N N . ALA A 1 174 ? -8.420 5.429 -5.569 1.00 97.19 174 ALA A N 1
ATOM 1390 C CA . ALA A 1 174 ? -8.394 3.972 -5.525 1.00 97.19 174 ALA A CA 1
ATOM 1391 C C . ALA A 1 174 ? -9.532 3.335 -6.331 1.00 97.19 174 ALA A C 1
ATOM 1393 O O . ALA A 1 174 ? -9.305 2.316 -6.972 1.00 97.19 174 ALA A O 1
ATOM 1394 N N . GLU A 1 175 ? -10.722 3.937 -6.362 1.00 96.69 175 GLU A N 1
ATOM 1395 C CA . GLU A 1 175 ? -11.825 3.470 -7.215 1.00 96.69 175 GLU A CA 1
ATOM 1396 C C . GLU A 1 175 ? -11.504 3.613 -8.707 1.00 96.69 175 GLU A C 1
ATOM 1398 O O . GLU A 1 175 ? -11.889 2.757 -9.499 1.00 96.69 175 GLU A O 1
ATOM 1403 N N . LYS A 1 176 ? -10.747 4.651 -9.083 1.00 95.38 176 LYS A N 1
ATOM 1404 C CA . LYS A 1 176 ? -10.266 4.845 -10.456 1.00 95.38 176 LYS A CA 1
ATOM 1405 C C . LYS A 1 176 ? -9.171 3.839 -10.836 1.00 95.38 176 LYS A C 1
ATOM 1407 O O . LYS A 1 176 ? -9.203 3.294 -11.931 1.00 95.38 176 LYS A O 1
ATOM 1412 N N . ILE A 1 177 ? -8.192 3.618 -9.955 1.00 95.25 177 ILE A N 1
ATOM 1413 C CA . ILE A 1 177 ? -6.982 2.826 -10.256 1.00 95.25 177 ILE A CA 1
ATOM 1414 C C . ILE A 1 177 ? -7.203 1.321 -10.031 1.00 95.25 177 ILE A C 1
ATOM 1416 O O . ILE A 1 177 ? -6.634 0.498 -10.745 1.00 95.25 177 ILE A O 1
ATOM 1420 N N . LEU A 1 178 ? -8.004 0.957 -9.027 1.00 97.00 178 LEU A N 1
ATOM 1421 C CA . LEU A 1 178 ? -8.295 -0.415 -8.600 1.00 97.00 178 LEU A CA 1
ATOM 1422 C C . LEU A 1 178 ? -9.813 -0.620 -8.419 1.00 97.00 178 LEU A C 1
ATOM 1424 O O . LEU A 1 178 ? -10.270 -0.854 -7.289 1.00 97.00 178 LEU A O 1
ATOM 1428 N N . PRO A 1 179 ? -10.624 -0.505 -9.486 1.00 97.19 179 PRO A N 1
ATOM 1429 C CA . PRO A 1 179 ? -12.080 -0.582 -9.381 1.00 97.19 179 PRO A CA 1
ATOM 1430 C C . PRO A 1 179 ? -12.563 -1.921 -8.804 1.00 97.19 179 PRO A C 1
ATOM 1432 O O . PRO A 1 179 ? -13.438 -1.945 -7.934 1.00 97.19 179 PRO A O 1
ATOM 1435 N N . ASN A 1 180 ? -11.966 -3.044 -9.218 1.00 97.69 180 ASN A N 1
ATOM 1436 C CA . ASN A 1 180 ? -12.418 -4.371 -8.802 1.00 97.69 180 ASN A CA 1
ATOM 1437 C C . ASN A 1 180 ? -12.028 -4.676 -7.353 1.00 97.69 180 ASN A C 1
ATOM 1439 O O . ASN A 1 180 ? -12.852 -5.179 -6.583 1.00 97.69 180 ASN A O 1
ATOM 1443 N N . MET A 1 181 ? -10.794 -4.368 -6.940 1.00 97.38 181 MET A N 1
ATOM 1444 C CA . MET A 1 181 ? -10.405 -4.533 -5.535 1.00 97.38 181 MET A CA 1
ATOM 1445 C C . MET A 1 181 ? -11.201 -3.606 -4.610 1.00 97.38 181 MET A C 1
ATOM 1447 O O . MET A 1 181 ? -11.682 -4.059 -3.563 1.00 97.38 181 MET A O 1
ATOM 1451 N N . SER A 1 182 ? -11.394 -2.345 -5.014 1.00 97.38 182 SER A N 1
ATOM 1452 C CA . SER A 1 182 ? -12.140 -1.351 -4.235 1.00 97.38 182 SER A CA 1
ATOM 1453 C C . SER A 1 182 ? -13.582 -1.789 -4.000 1.00 97.38 182 SER A C 1
ATOM 1455 O O . SER A 1 182 ? -14.067 -1.684 -2.872 1.00 97.38 182 SER A O 1
ATOM 1457 N N . ALA A 1 183 ? -14.228 -2.386 -5.003 1.00 96.81 183 ALA A N 1
ATOM 1458 C CA . ALA A 1 183 ? -15.566 -2.952 -4.859 1.00 96.81 183 ALA A CA 1
ATOM 1459 C C . ALA A 1 183 ? -15.629 -4.133 -3.867 1.00 96.81 183 ALA A C 1
ATOM 1461 O O . ALA A 1 183 ? -16.634 -4.310 -3.178 1.00 96.81 183 ALA A O 1
ATOM 1462 N N . LEU A 1 184 ? -14.566 -4.942 -3.755 1.00 95.94 184 LEU A N 1
ATOM 1463 C CA . LEU A 1 184 ? -14.557 -6.139 -2.904 1.00 95.94 184 LEU A CA 1
ATOM 1464 C C . LEU A 1 184 ? -14.197 -5.867 -1.439 1.00 95.94 184 LEU A C 1
ATOM 1466 O O . LEU A 1 184 ? -14.855 -6.400 -0.543 1.00 95.94 184 LEU A O 1
ATOM 1470 N N . CYS A 1 185 ? -13.140 -5.095 -1.170 1.00 95.12 185 CYS A N 1
ATOM 1471 C CA . CYS A 1 185 ? -12.643 -4.871 0.196 1.00 95.12 185 CYS A CA 1
ATOM 1472 C C . CYS A 1 185 ? -12.682 -3.405 0.655 1.00 95.12 185 CYS A C 1
ATOM 1474 O O . CYS A 1 185 ? -12.330 -3.108 1.801 1.00 95.12 185 CYS A O 1
ATOM 1476 N N . GLY A 1 186 ? -13.178 -2.507 -0.195 1.00 96.38 186 GLY A N 1
ATOM 1477 C CA . GLY A 1 186 ? -13.223 -1.071 0.038 1.00 96.38 186 GLY A CA 1
ATOM 1478 C C . GLY A 1 186 ? -11.975 -0.355 -0.494 1.00 96.38 186 GLY A C 1
ATOM 1479 O O . GLY A 1 186 ? -10.880 -0.933 -0.530 1.00 96.38 186 GLY A O 1
ATOM 1480 N N . PRO A 1 187 ? -12.107 0.927 -0.865 1.00 97.06 187 PRO A N 1
ATOM 1481 C CA . PRO A 1 187 ? -11.047 1.646 -1.562 1.00 97.06 187 PRO A CA 1
ATOM 1482 C C . PRO A 1 187 ? -9.820 1.902 -0.680 1.00 97.06 187 PRO A C 1
ATOM 1484 O O . PRO A 1 187 ? -8.695 1.669 -1.109 1.00 97.06 187 PRO A O 1
ATOM 1487 N N . LEU A 1 188 ? -10.004 2.250 0.600 1.00 96.69 188 LEU A N 1
ATOM 1488 C CA . LEU A 1 188 ? -8.883 2.465 1.529 1.00 96.69 188 LEU A CA 1
ATOM 1489 C C . LEU A 1 188 ? -8.048 1.200 1.782 1.00 96.69 188 LEU A C 1
ATOM 1491 O O . LEU A 1 188 ? -6.827 1.278 1.908 1.00 96.69 188 LEU A O 1
ATOM 1495 N N . VAL A 1 189 ? -8.688 0.030 1.870 1.00 97.00 189 VAL A N 1
ATOM 1496 C CA . VAL A 1 189 ? -7.972 -1.242 2.070 1.00 97.00 189 VAL A CA 1
ATOM 1497 C C . VAL A 1 189 ? -7.197 -1.599 0.802 1.00 97.00 189 VAL A C 1
ATOM 1499 O O . VAL A 1 189 ? -6.032 -1.978 0.893 1.00 97.00 189 VAL A O 1
ATOM 1502 N N . SER A 1 190 ? -7.809 -1.410 -0.368 1.00 97.44 190 SER A N 1
ATOM 1503 C CA . SER A 1 190 ? -7.175 -1.627 -1.674 1.00 97.44 190 SER A CA 1
ATOM 1504 C C . SER A 1 190 ? -5.961 -0.721 -1.875 1.00 97.44 190 SER A C 1
ATOM 1506 O O . SER A 1 190 ? -4.875 -1.204 -2.191 1.00 97.44 190 SER A O 1
ATOM 1508 N N . ALA A 1 191 ? -6.107 0.572 -1.578 1.00 97.75 191 ALA A N 1
ATOM 1509 C CA . ALA A 1 191 ? -5.029 1.551 -1.648 1.00 97.75 191 ALA A CA 1
ATOM 1510 C C . ALA A 1 191 ? -3.856 1.189 -0.723 1.00 97.75 191 ALA A C 1
ATOM 1512 O O . ALA A 1 191 ? -2.699 1.256 -1.131 1.00 97.75 191 ALA A O 1
ATOM 1513 N N . ARG A 1 192 ? -4.132 0.731 0.507 1.00 97.56 192 ARG A N 1
ATOM 1514 C CA . ARG A 1 192 ? -3.094 0.257 1.441 1.00 97.56 192 ARG A CA 1
ATOM 1515 C C . ARG A 1 192 ? -2.374 -0.996 0.962 1.00 97.56 192 ARG A C 1
ATOM 1517 O O . ARG A 1 192 ? -1.163 -1.102 1.151 1.00 97.56 192 ARG A O 1
ATOM 1524 N N . LEU A 1 193 ? -3.089 -1.939 0.346 1.00 97.44 193 LEU A N 1
ATOM 1525 C CA . LEU A 1 193 ? -2.469 -3.122 -0.256 1.00 97.44 193 LEU A CA 1
ATOM 1526 C C . LEU A 1 193 ? -1.526 -2.721 -1.394 1.00 97.44 193 LEU A C 1
ATOM 1528 O O . LEU A 1 193 ? -0.384 -3.173 -1.408 1.00 97.44 193 LEU A O 1
ATOM 1532 N N . LEU A 1 194 ? -1.961 -1.821 -2.278 1.00 97.12 194 LEU A N 1
ATOM 1533 C CA . LEU A 1 194 ? -1.128 -1.289 -3.356 1.00 97.12 194 LEU A CA 1
ATOM 1534 C C . LEU A 1 194 ? 0.097 -0.544 -2.821 1.00 97.12 194 LEU A C 1
ATOM 1536 O O . LEU A 1 194 ? 1.220 -0.854 -3.208 1.00 97.12 194 LEU A O 1
ATOM 1540 N N . ALA A 1 195 ? -0.091 0.377 -1.876 1.00 96.94 195 ALA A N 1
ATOM 1541 C CA . ALA A 1 195 ? 1.001 1.151 -1.290 1.00 96.94 195 ALA A CA 1
ATOM 1542 C C . ALA A 1 195 ? 2.049 0.273 -0.597 1.00 96.94 195 ALA A C 1
ATOM 1544 O O . ALA A 1 195 ? 3.243 0.592 -0.614 1.00 96.94 195 ALA A O 1
ATOM 1545 N N . LYS A 1 196 ? 1.609 -0.845 -0.004 1.00 95.88 196 LYS A N 1
ATOM 1546 C CA . LYS A 1 196 ? 2.492 -1.832 0.616 1.00 95.88 196 LYS A CA 1
ATOM 1547 C C . LYS A 1 196 ? 3.173 -2.743 -0.409 1.00 95.88 196 LYS A C 1
ATOM 1549 O O . LYS A 1 196 ? 4.310 -3.136 -0.165 1.00 95.88 196 LYS A O 1
ATOM 1554 N N . ALA A 1 197 ? 2.508 -3.072 -1.517 1.00 95.94 197 ALA A N 1
ATOM 1555 C CA . ALA A 1 197 ? 3.080 -3.849 -2.618 1.00 95.94 197 ALA A CA 1
ATOM 1556 C C . ALA A 1 197 ? 4.082 -3.036 -3.451 1.00 95.94 197 ALA A C 1
ATOM 1558 O O . ALA A 1 197 ? 5.029 -3.599 -3.987 1.00 95.94 197 ALA A O 1
ATOM 1559 N N . GLY A 1 198 ? 3.896 -1.720 -3.539 1.00 93.94 198 GLY A N 1
ATOM 1560 C CA . GLY A 1 198 ? 4.779 -0.808 -4.261 1.00 93.94 198 GLY A CA 1
ATOM 1561 C C . GLY A 1 198 ? 4.484 -0.697 -5.755 1.00 93.94 198 GLY A C 1
ATOM 1562 O O . GLY A 1 198 ? 4.868 0.308 -6.340 1.00 93.94 198 GLY A O 1
ATOM 1563 N N . SER A 1 199 ? 3.776 -1.664 -6.350 1.00 94.19 199 SER A N 1
ATOM 1564 C CA . SER A 1 199 ? 3.201 -1.510 -7.687 1.00 94.19 199 SER A CA 1
ATOM 1565 C C . SER A 1 199 ? 1.988 -2.408 -7.949 1.00 94.19 199 SER A C 1
ATOM 1567 O O . SER A 1 199 ? 1.826 -3.449 -7.297 1.00 94.19 199 SER A O 1
ATOM 1569 N N . LYS A 1 200 ? 1.154 -2.053 -8.941 1.00 94.56 200 LYS A N 1
ATOM 1570 C CA . LYS A 1 200 ? 0.045 -2.905 -9.425 1.00 94.56 200 LYS A CA 1
ATOM 1571 C C . LYS A 1 200 ? 0.558 -4.255 -9.940 1.00 94.56 200 LYS A C 1
ATOM 1573 O O . LYS A 1 200 ? -0.046 -5.293 -9.673 1.00 94.56 200 LYS A O 1
ATOM 1578 N N . GLN A 1 201 ? 1.701 -4.246 -10.629 1.00 94.56 201 GLN A N 1
ATOM 1579 C CA . GLN A 1 201 ? 2.354 -5.448 -11.158 1.00 94.56 201 GLN A CA 1
ATOM 1580 C C . GLN A 1 201 ? 2.752 -6.412 -10.040 1.00 94.56 201 GLN A C 1
ATOM 1582 O O . GLN A 1 201 ? 2.409 -7.597 -10.091 1.00 94.56 201 GLN A O 1
ATOM 1587 N N . HIS A 1 202 ? 3.419 -5.904 -8.997 1.00 95.75 202 HIS A N 1
ATOM 1588 C CA . HIS A 1 202 ? 3.793 -6.736 -7.862 1.00 95.75 202 HIS A CA 1
ATOM 1589 C C . HIS A 1 202 ? 2.540 -7.280 -7.173 1.00 95.75 202 HIS A C 1
ATOM 1591 O O . HIS A 1 202 ? 2.433 -8.492 -6.985 1.00 95.75 202 HIS A O 1
ATOM 1597 N N . LEU A 1 203 ? 1.553 -6.418 -6.902 1.00 96.44 203 LEU A N 1
ATOM 1598 C CA . LEU A 1 203 ? 0.295 -6.792 -6.254 1.00 96.44 203 LEU A CA 1
ATOM 1599 C C . LEU A 1 203 ? -0.445 -7.921 -6.995 1.00 96.44 203 LEU A C 1
ATOM 1601 O O . LEU A 1 203 ? -0.895 -8.874 -6.361 1.00 96.44 203 LEU A O 1
ATOM 1605 N N . ALA A 1 204 ? -0.530 -7.853 -8.327 1.00 96.75 204 ALA A N 1
ATOM 1606 C CA . ALA A 1 204 ? -1.188 -8.867 -9.156 1.00 96.75 204 ALA A CA 1
ATOM 1607 C C . ALA A 1 204 ? -0.412 -10.195 -9.243 1.00 96.75 204 ALA A C 1
ATOM 1609 O O . ALA A 1 204 ? -1.011 -11.254 -9.465 1.00 96.75 204 ALA A O 1
ATOM 1610 N N . SER A 1 205 ? 0.913 -10.156 -9.068 1.00 96.62 205 SER A N 1
ATOM 1611 C CA . SER A 1 205 ? 1.767 -11.352 -9.048 1.00 96.62 205 SER A CA 1
ATOM 1612 C C . SER A 1 205 ? 1.731 -12.107 -7.712 1.00 96.62 205 SER A C 1
ATOM 1614 O O . SER A 1 205 ? 2.088 -13.285 -7.658 1.00 96.62 205 SER A O 1
ATOM 1616 N N . MET A 1 206 ? 1.283 -11.459 -6.631 1.00 96.25 206 MET A N 1
ATOM 1617 C CA . MET A 1 206 ? 1.274 -12.061 -5.300 1.00 96.25 206 MET A CA 1
ATOM 1618 C C . MET A 1 206 ? 0.322 -13.267 -5.216 1.00 96.25 206 MET A C 1
ATOM 1620 O O . MET A 1 206 ? -0.837 -13.184 -5.638 1.00 96.25 206 MET A O 1
ATOM 1624 N N . PRO A 1 207 ? 0.744 -14.384 -4.591 1.00 97.06 207 PRO A N 1
ATOM 1625 C CA . PRO A 1 207 ? -0.160 -15.490 -4.323 1.00 97.06 207 PRO A CA 1
ATOM 1626 C C . PRO A 1 207 ? -1.174 -15.105 -3.238 1.00 97.06 207 PRO A C 1
ATOM 1628 O O . PRO A 1 207 ? -0.906 -14.288 -2.351 1.00 97.06 207 PRO A O 1
ATOM 1631 N N . ALA A 1 208 ? -2.340 -15.752 -3.263 1.00 96.19 208 ALA A N 1
ATOM 1632 C CA . ALA A 1 208 ? -3.420 -15.478 -2.316 1.00 96.19 208 ALA A CA 1
ATOM 1633 C C . ALA A 1 208 ? -3.003 -15.691 -0.847 1.00 96.19 208 ALA A C 1
ATOM 1635 O O . ALA A 1 208 ? -3.446 -14.955 0.031 1.00 96.19 208 ALA A O 1
ATOM 1636 N N . SER A 1 209 ? -2.122 -16.657 -0.570 1.00 95.12 209 SER A N 1
ATOM 1637 C CA . SER A 1 209 ? -1.563 -16.884 0.770 1.00 95.12 209 SER A CA 1
ATOM 1638 C C . SER A 1 209 ? -0.754 -15.685 1.272 1.00 95.12 209 SER A C 1
ATOM 1640 O O . SER A 1 209 ? -0.931 -15.274 2.417 1.00 95.12 209 SER A O 1
ATOM 1642 N N . SER A 1 210 ? 0.067 -15.074 0.412 1.00 95.31 210 SER A N 1
ATOM 1643 C CA . SER A 1 210 ? 0.811 -13.855 0.742 1.00 95.31 210 SER A CA 1
ATOM 1644 C C . SER A 1 210 ? -0.123 -12.664 0.926 1.00 95.31 210 SER A C 1
ATOM 1646 O O . SER A 1 210 ? 0.010 -11.953 1.918 1.00 95.31 210 SER A O 1
ATOM 1648 N N . LEU A 1 211 ? -1.112 -12.480 0.038 1.00 96.38 211 LEU A N 1
ATOM 1649 C CA . LEU A 1 211 ? -2.129 -11.426 0.178 1.00 96.38 211 LEU A CA 1
ATOM 1650 C C . LEU A 1 211 ? -2.929 -11.557 1.483 1.00 96.38 211 LEU A C 1
ATOM 1652 O O . LEU A 1 211 ? -3.257 -10.550 2.109 1.00 96.38 211 LEU A O 1
ATOM 1656 N N . GLN A 1 212 ? -3.204 -12.785 1.933 1.00 96.50 212 GLN A N 1
ATOM 1657 C CA . GLN A 1 212 ? -3.937 -13.038 3.172 1.00 96.50 212 GLN A CA 1
ATOM 1658 C C . GLN A 1 212 ? -3.229 -12.429 4.385 1.00 96.50 212 GLN A C 1
ATOM 1660 O O . GLN A 1 212 ? -3.870 -11.777 5.212 1.00 96.50 212 GLN A O 1
ATOM 1665 N N . VAL A 1 213 ? -1.918 -12.637 4.501 1.00 95.75 213 VAL A N 1
ATOM 1666 C CA . VAL A 1 213 ? -1.107 -12.184 5.643 1.00 95.75 213 VAL A CA 1
ATOM 1667 C C . VAL A 1 213 ? -0.346 -10.890 5.353 1.00 95.75 213 VAL A C 1
ATOM 1669 O O . VAL A 1 213 ? 0.489 -10.468 6.153 1.00 95.75 213 VAL A O 1
ATOM 1672 N N . PHE A 1 214 ? -0.636 -10.226 4.233 1.00 95.31 214 PHE A N 1
ATOM 1673 C CA . PHE A 1 214 ? 0.145 -9.083 3.783 1.00 95.31 214 PHE A CA 1
ATOM 1674 C C . PHE A 1 214 ? 0.067 -7.917 4.768 1.00 95.31 214 PHE A C 1
ATOM 1676 O O . PHE A 1 214 ? -1.015 -7.457 5.126 1.00 95.31 214 PHE A O 1
ATOM 1683 N N . GLY A 1 215 ? 1.226 -7.454 5.240 1.00 91.56 215 GLY A N 1
ATOM 1684 C CA . GLY A 1 215 ? 1.335 -6.444 6.295 1.00 91.56 215 GLY A CA 1
ATOM 1685 C C . GLY A 1 215 ? 1.353 -6.986 7.731 1.00 91.56 215 GLY A C 1
ATOM 1686 O O . GLY A 1 215 ? 1.574 -6.203 8.646 1.00 91.56 215 GLY A O 1
ATOM 1687 N N . ALA A 1 216 ? 1.227 -8.300 7.953 1.00 93.50 216 ALA A N 1
ATOM 1688 C CA . ALA A 1 216 ? 1.421 -8.940 9.264 1.00 93.50 216 ALA A CA 1
ATOM 1689 C C . ALA A 1 216 ? 2.888 -9.356 9.520 1.00 93.50 216 ALA A C 1
ATOM 1691 O O . ALA A 1 216 ? 3.139 -10.382 10.148 1.00 93.50 216 ALA A O 1
ATOM 1692 N N . GLY A 1 217 ? 3.858 -8.591 9.003 1.00 88.44 217 GLY A N 1
ATOM 1693 C CA . GLY A 1 217 ? 5.268 -8.998 8.924 1.00 88.44 217 GLY A CA 1
ATOM 1694 C C . GLY A 1 217 ? 5.887 -9.395 10.267 1.00 88.44 217 GLY A C 1
ATOM 1695 O O . GLY A 1 217 ? 6.547 -10.424 10.341 1.00 88.44 217 GLY A O 1
ATOM 1696 N N . SER A 1 218 ? 5.614 -8.645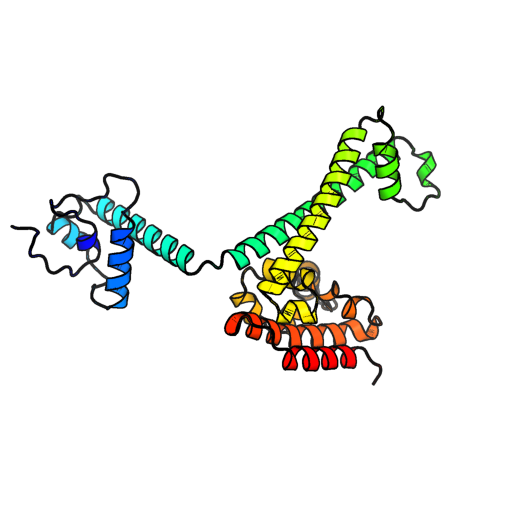 11.337 1.00 87.88 218 SER A N 1
ATOM 1697 C CA . SER A 1 218 ? 6.119 -8.953 12.682 1.00 87.88 218 SER A CA 1
ATOM 1698 C C . SER A 1 218 ? 5.593 -10.293 13.206 1.00 87.88 218 SER A C 1
ATOM 1700 O O . SER A 1 218 ? 6.374 -11.152 13.601 1.00 87.88 218 SER A O 1
ATOM 1702 N N . SER A 1 219 ? 4.277 -10.515 13.158 1.00 91.06 219 SER A N 1
ATOM 1703 C CA . SER A 1 219 ? 3.664 -11.774 13.603 1.00 91.06 219 SER A CA 1
ATOM 1704 C C . SER A 1 219 ? 4.056 -12.961 12.725 1.00 91.06 219 SER A C 1
ATOM 1706 O O . SER A 1 219 ? 4.231 -14.065 13.230 1.00 91.06 219 SER A O 1
ATOM 1708 N N . LEU A 1 220 ? 4.204 -12.746 11.415 1.00 90.06 220 LEU A N 1
ATOM 1709 C CA . LEU A 1 220 ? 4.665 -13.782 10.496 1.00 90.06 220 LEU A CA 1
ATOM 1710 C C . LEU A 1 220 ? 6.119 -14.166 10.785 1.00 90.06 220 LEU A C 1
ATOM 1712 O O . LEU A 1 220 ? 6.436 -15.348 10.807 1.00 90.06 220 LEU A O 1
ATOM 1716 N N . PHE A 1 221 ? 6.984 -13.189 11.055 1.00 91.56 221 PHE A N 1
ATOM 1717 C CA . PHE A 1 221 ? 8.377 -13.447 11.402 1.00 91.56 221 PHE A CA 1
ATOM 1718 C C . PHE A 1 221 ? 8.493 -14.257 12.697 1.00 91.56 221 PHE A C 1
ATOM 1720 O O . PHE A 1 221 ? 9.199 -15.256 12.718 1.00 91.56 221 PHE A O 1
ATOM 1727 N N . VAL A 1 222 ? 7.730 -13.900 13.738 1.00 92.62 222 VAL A N 1
ATOM 1728 C CA . VAL A 1 222 ? 7.680 -14.661 15.002 1.00 92.62 222 VAL A CA 1
ATOM 1729 C C . VAL A 1 222 ? 7.148 -16.083 14.796 1.00 92.62 222 VAL A C 1
ATOM 1731 O O . VAL A 1 222 ? 7.604 -17.017 15.450 1.00 92.62 222 VAL A O 1
ATOM 1734 N N . HIS A 1 223 ? 6.198 -16.285 13.882 1.00 92.44 223 HIS A N 1
ATOM 1735 C CA . HIS A 1 223 ? 5.765 -17.631 13.500 1.00 92.44 223 HIS A CA 1
ATOM 1736 C C . HIS A 1 223 ? 6.904 -18.437 12.865 1.00 92.44 223 HIS A C 1
ATOM 1738 O O . HIS A 1 223 ? 7.128 -19.577 13.262 1.00 92.44 223 HIS A O 1
ATOM 1744 N N . LEU A 1 224 ? 7.636 -17.843 11.919 1.00 92.31 224 LEU A N 1
ATOM 1745 C CA . LEU A 1 224 ? 8.720 -18.516 11.203 1.00 92.31 224 LEU A CA 1
ATOM 1746 C C . LEU A 1 224 ? 9.926 -18.825 12.100 1.00 92.31 224 LEU A C 1
ATOM 1748 O O . LEU A 1 224 ? 10.560 -19.857 11.916 1.00 92.31 224 LEU A O 1
ATOM 1752 N N . THR A 1 225 ? 10.242 -17.953 13.061 1.00 94.44 225 THR A N 1
ATOM 1753 C CA . THR A 1 225 ? 11.400 -18.131 13.949 1.00 94.44 225 THR A CA 1
ATOM 1754 C C . THR A 1 225 ? 11.092 -18.974 15.180 1.00 94.44 225 THR A C 1
ATOM 1756 O O . THR A 1 225 ? 11.905 -19.810 15.557 1.00 94.44 225 THR A O 1
ATOM 1759 N N . ALA A 1 226 ? 9.933 -18.772 15.810 1.00 93.06 226 ALA A N 1
ATOM 1760 C CA . ALA A 1 226 ? 9.585 -19.399 17.086 1.00 93.06 226 ALA A CA 1
ATOM 1761 C C . ALA A 1 226 ? 8.505 -20.490 16.973 1.00 93.06 226 ALA A C 1
ATOM 1763 O O . ALA A 1 226 ? 8.073 -21.027 17.990 1.00 93.06 226 ALA A O 1
ATOM 1764 N N . GLY A 1 227 ? 8.013 -20.802 15.768 1.00 91.69 227 GLY A N 1
ATOM 1765 C CA . GLY A 1 227 ? 7.017 -21.860 15.551 1.00 91.69 227 GLY A CA 1
ATOM 1766 C C . GLY A 1 227 ? 5.638 -21.576 16.162 1.00 91.69 227 GLY A C 1
ATOM 1767 O O . GLY A 1 227 ? 4.850 -22.496 16.367 1.00 91.69 227 GLY A O 1
ATOM 1768 N N . THR A 1 228 ? 5.330 -20.313 16.480 1.00 93.62 228 THR A N 1
ATOM 1769 C CA . THR A 1 228 ? 4.032 -19.908 17.060 1.00 93.62 228 THR A CA 1
ATOM 1770 C C . THR A 1 228 ? 2.878 -20.101 16.068 1.00 93.62 228 THR A C 1
ATOM 1772 O O . THR A 1 228 ? 3.085 -20.509 14.936 1.00 93.62 228 THR A O 1
ATOM 1775 N N . ASN A 1 229 ? 1.625 -19.825 16.434 1.00 91.50 229 ASN A N 1
ATOM 1776 C CA . ASN A 1 229 ? 0.529 -19.923 15.461 1.00 91.50 229 ASN A CA 1
ATOM 1777 C C . ASN A 1 229 ? 0.654 -18.848 14.356 1.00 91.50 229 ASN A C 1
ATOM 1779 O O . ASN A 1 229 ? 0.851 -17.676 14.685 1.00 91.50 229 ASN A O 1
ATOM 1783 N N . PRO A 1 230 ? 0.461 -19.191 13.065 1.00 90.69 230 PRO A N 1
ATOM 1784 C CA . PRO A 1 230 ? 0.572 -18.223 11.979 1.00 90.69 230 PRO A CA 1
ATOM 1785 C C . PRO A 1 230 ? -0.510 -17.132 12.063 1.00 90.69 230 PRO A C 1
ATOM 1787 O O . PRO A 1 230 ? -1.642 -17.396 12.501 1.00 90.69 230 PRO A O 1
ATOM 1790 N N . PRO A 1 231 ? -0.218 -15.905 11.590 1.00 93.75 231 PRO A N 1
ATOM 1791 C CA . PRO A 1 231 ? -1.215 -14.847 11.526 1.00 93.75 231 PRO A CA 1
ATOM 1792 C C . PRO A 1 231 ? -2.350 -15.230 10.569 1.00 93.75 231 PRO A C 1
ATOM 1794 O O . PRO A 1 231 ? -2.135 -15.719 9.464 1.00 93.75 231 PRO A O 1
ATOM 1797 N N . LYS A 1 232 ? -3.596 -14.973 10.979 1.00 91.69 232 LYS A N 1
ATOM 1798 C CA . LYS A 1 232 ? -4.782 -15.313 10.171 1.00 91.69 232 LYS A CA 1
ATOM 1799 C C . LYS A 1 232 ? -5.046 -14.313 9.045 1.00 91.69 232 LYS A C 1
ATOM 1801 O O . LYS A 1 232 ? -5.748 -14.646 8.089 1.00 91.69 232 LYS A O 1
ATOM 1806 N N . HIS A 1 233 ? -4.561 -13.085 9.197 1.00 94.62 233 HIS A N 1
ATOM 1807 C CA . HIS A 1 233 ? -4.829 -11.962 8.306 1.00 94.62 233 HIS A CA 1
ATOM 1808 C C . HIS A 1 233 ? -3.818 -10.829 8.523 1.00 94.62 233 HIS A C 1
ATOM 1810 O O . HIS A 1 233 ? -3.344 -10.637 9.643 1.00 94.62 233 HIS A O 1
ATOM 1816 N N . GLY A 1 234 ? -3.548 -10.058 7.472 1.00 94.94 234 GLY A N 1
ATOM 1817 C CA . GLY A 1 234 ? -2.806 -8.799 7.527 1.00 94.94 234 GLY A CA 1
ATOM 1818 C C . GLY A 1 234 ? -3.716 -7.580 7.366 1.00 94.94 234 GLY A C 1
ATOM 1819 O O . GLY A 1 234 ? -4.753 -7.486 8.026 1.00 94.94 234 GLY A O 1
ATOM 1820 N N . ILE A 1 235 ? -3.355 -6.668 6.461 1.00 95.69 235 ILE A N 1
ATOM 1821 C CA . ILE A 1 235 ? -4.075 -5.414 6.164 1.00 95.69 235 ILE A CA 1
ATOM 1822 C C . ILE A 1 235 ? -5.551 -5.676 5.837 1.00 95.69 235 ILE A C 1
ATOM 1824 O O . ILE A 1 235 ? -6.423 -4.927 6.279 1.00 95.69 235 ILE A O 1
ATOM 1828 N N . ILE A 1 236 ? -5.852 -6.788 5.155 1.00 96.25 236 ILE A N 1
ATOM 1829 C CA . ILE A 1 236 ? -7.223 -7.175 4.786 1.00 96.25 236 ILE A CA 1
ATOM 1830 C C . ILE A 1 236 ? -8.171 -7.311 5.986 1.00 96.25 236 ILE A C 1
ATOM 1832 O O . ILE A 1 236 ? -9.381 -7.218 5.813 1.00 96.25 236 ILE A O 1
ATOM 1836 N N . TYR A 1 237 ? -7.664 -7.474 7.213 1.00 95.69 237 TYR A N 1
ATOM 1837 C CA . TYR A 1 237 ? -8.493 -7.493 8.424 1.00 95.69 237 TYR A CA 1
ATOM 1838 C C . TYR A 1 237 ? -9.302 -6.206 8.635 1.00 95.69 237 TYR A C 1
ATOM 1840 O O . TYR A 1 237 ? -10.358 -6.233 9.266 1.00 95.69 237 TYR A O 1
ATOM 1848 N N . GLN A 1 238 ? -8.824 -5.080 8.099 1.00 93.69 238 GLN A N 1
ATOM 1849 C CA . GLN A 1 238 ? -9.502 -3.786 8.188 1.00 93.69 238 GLN A CA 1
ATOM 1850 C C . GLN A 1 238 ? -10.828 -3.764 7.411 1.00 93.69 238 GLN A C 1
ATOM 1852 O O . GLN A 1 238 ? -11.700 -2.947 7.712 1.00 93.69 238 GLN A O 1
ATOM 1857 N N . TYR A 1 239 ? -11.016 -4.681 6.456 1.00 94.69 239 TYR A N 1
ATOM 1858 C CA . TYR A 1 239 ? -12.278 -4.835 5.748 1.00 94.69 239 TYR A CA 1
ATOM 1859 C C . TYR A 1 239 ? -13.401 -5.243 6.710 1.00 94.69 239 TYR A C 1
ATOM 1861 O O . TYR A 1 239 ? -13.305 -6.233 7.446 1.00 94.69 239 TYR A O 1
ATOM 1869 N N . LYS A 1 240 ? -14.513 -4.498 6.667 1.00 90.94 240 LYS A N 1
ATOM 1870 C CA . LYS A 1 240 ? -15.665 -4.691 7.560 1.00 90.94 240 LYS A CA 1
ATOM 1871 C C . LYS A 1 240 ? -16.186 -6.131 7.535 1.00 90.94 240 LYS A C 1
ATOM 1873 O O . LYS A 1 240 ? -16.526 -6.641 8.600 1.00 90.94 240 LYS A O 1
ATOM 1878 N N . GLY A 1 241 ? -16.204 -6.796 6.378 1.00 89.31 241 GLY A N 1
ATOM 1879 C CA . GLY A 1 241 ? -16.689 -8.176 6.268 1.00 89.31 241 GLY A CA 1
ATOM 1880 C C . GLY A 1 241 ? -15.858 -9.188 7.066 1.00 89.31 241 GLY A C 1
ATOM 1881 O O . GLY A 1 241 ? -16.415 -10.132 7.619 1.00 89.31 241 GLY A O 1
ATOM 1882 N N . ILE A 1 242 ? -14.546 -8.969 7.213 1.00 93.44 242 ILE A N 1
ATOM 1883 C CA . ILE A 1 242 ? -13.685 -9.817 8.053 1.00 93.44 242 ILE A CA 1
ATOM 1884 C C . ILE A 1 242 ? -13.796 -9.403 9.524 1.00 93.44 242 ILE A C 1
ATOM 1886 O O . ILE A 1 242 ? -13.957 -10.260 10.394 1.00 93.44 242 ILE A O 1
ATOM 1890 N N . ARG A 1 243 ? -13.732 -8.097 9.819 1.00 92.12 243 ARG A N 1
ATOM 1891 C CA . ARG A 1 243 ? -13.742 -7.581 11.199 1.00 92.12 243 ARG A CA 1
ATOM 1892 C C . ARG A 1 243 ? -15.007 -7.982 11.968 1.00 92.12 243 ARG A C 1
ATOM 1894 O O . ARG A 1 243 ? -14.908 -8.390 13.127 1.00 92.12 243 ARG A O 1
ATOM 1901 N N . HIS A 1 244 ? -16.171 -7.906 11.318 1.00 91.44 244 HIS A N 1
ATOM 1902 C CA . HIS A 1 244 ? -17.464 -8.239 11.927 1.00 91.44 244 HIS A CA 1
ATOM 1903 C C . HIS A 1 244 ? -17.792 -9.740 11.895 1.00 91.44 244 HIS A C 1
ATOM 1905 O O . HIS A 1 244 ? -18.709 -10.176 12.587 1.00 91.44 244 HIS A O 1
ATOM 1911 N N . ALA A 1 245 ? -17.044 -10.562 11.149 1.00 90.94 245 ALA A N 1
ATOM 1912 C CA . ALA A 1 245 ? -17.246 -12.007 11.167 1.00 90.94 245 ALA A CA 1
ATOM 1913 C C . ALA A 1 245 ? -16.916 -12.606 12.550 1.00 90.94 245 ALA A C 1
ATOM 1915 O O . ALA A 1 245 ? -15.963 -12.186 13.225 1.00 90.94 245 ALA A O 1
ATOM 1916 N N . LYS A 1 246 ? -17.668 -13.648 12.949 1.00 91.31 246 LYS A N 1
ATOM 1917 C CA . LYS A 1 246 ? -17.409 -14.420 14.181 1.00 91.31 246 LYS A CA 1
ATOM 1918 C C . LYS A 1 246 ? -15.950 -14.899 14.191 1.00 91.31 246 LYS A C 1
ATOM 1920 O O . LYS A 1 246 ? -15.440 -15.366 13.170 1.00 91.31 246 LYS A O 1
ATOM 1925 N N . ARG A 1 247 ? -15.278 -14.851 15.350 1.00 90.88 247 ARG A N 1
ATOM 1926 C CA . ARG A 1 247 ? -13.827 -15.129 15.495 1.00 90.88 247 ARG A CA 1
ATOM 1927 C C . ARG A 1 247 ? -13.378 -16.445 14.843 1.00 90.88 247 ARG A C 1
ATOM 1929 O O . ARG A 1 247 ? -12.307 -16.484 14.240 1.00 90.88 247 ARG A O 1
ATOM 1936 N N . ARG A 1 248 ? -14.209 -17.491 14.919 1.00 91.44 248 ARG A N 1
ATOM 1937 C CA . ARG A 1 248 ? -13.965 -18.805 14.296 1.00 91.44 248 ARG A CA 1
ATOM 1938 C C . ARG A 1 248 ? -13.933 -18.778 12.761 1.00 91.44 248 ARG A C 1
ATOM 1940 O O . ARG A 1 248 ? -13.185 -19.540 12.163 1.00 91.44 248 ARG A O 1
ATOM 1947 N N . PHE A 1 249 ? -14.680 -17.875 12.122 1.00 92.12 249 PHE A N 1
ATOM 1948 C CA . PHE A 1 249 ? -14.785 -17.785 10.660 1.00 92.12 249 PHE A CA 1
ATOM 1949 C C . PHE A 1 249 ? -13.805 -16.803 10.029 1.00 92.12 249 PHE A C 1
ATOM 1951 O O . PHE A 1 249 ? -13.528 -16.921 8.840 1.00 92.12 249 PHE A O 1
ATOM 1958 N N . ARG A 1 250 ? -13.215 -15.886 10.806 1.00 93.25 250 ARG A N 1
ATOM 1959 C CA . ARG A 1 250 ? -12.297 -14.857 10.285 1.00 93.25 250 ARG A CA 1
ATOM 1960 C C . ARG A 1 250 ? -11.192 -15.427 9.400 1.00 93.25 250 ARG A C 1
ATOM 1962 O O . ARG A 1 250 ? -10.967 -14.903 8.324 1.00 93.25 250 ARG A O 1
ATOM 1969 N N . GLY A 1 251 ? -10.555 -16.531 9.797 1.00 93.44 251 GLY A N 1
ATOM 1970 C CA . GLY A 1 251 ? -9.508 -17.160 8.979 1.00 93.44 251 GLY A CA 1
ATOM 1971 C C . GLY A 1 251 ? -10.022 -17.704 7.638 1.00 93.44 251 GLY A C 1
ATOM 1972 O O . GLY A 1 251 ? -9.362 -17.541 6.615 1.00 93.44 251 GLY A O 1
ATOM 1973 N N . ARG A 1 252 ? -11.220 -18.306 7.628 1.00 94.50 252 ARG A N 1
ATOM 1974 C CA . ARG A 1 252 ? -11.874 -18.808 6.409 1.00 94.50 252 ARG A CA 1
ATOM 1975 C C . ARG A 1 252 ? -12.255 -17.652 5.482 1.00 94.50 252 ARG A C 1
ATOM 1977 O O . ARG A 1 252 ? -11.933 -17.703 4.300 1.00 94.50 252 ARG A O 1
ATOM 1984 N N . VAL A 1 253 ? -12.876 -16.604 6.029 1.00 95.50 253 VAL A N 1
ATOM 1985 C CA . VAL A 1 253 ? -13.265 -15.402 5.276 1.00 95.50 253 VAL A CA 1
ATOM 1986 C C . VAL A 1 253 ? -12.030 -14.706 4.705 1.00 95.50 253 VAL A C 1
ATOM 1988 O O . VAL A 1 253 ? -11.997 -14.445 3.509 1.00 95.50 253 VAL A O 1
ATOM 1991 N N . SER A 1 254 ? -10.982 -14.487 5.506 1.00 96.25 254 SER A N 1
ATOM 1992 C CA . SER A 1 254 ? -9.734 -13.863 5.046 1.00 96.25 254 SER A CA 1
ATOM 1993 C C . SER A 1 254 ? -9.085 -14.615 3.888 1.00 96.25 254 SER A C 1
ATOM 1995 O O . SER A 1 254 ? -8.625 -13.982 2.943 1.00 96.25 254 SER A O 1
ATOM 1997 N N . ARG A 1 255 ? -9.085 -15.954 3.922 1.00 96.75 255 ARG A N 1
ATOM 1998 C CA . ARG A 1 255 ? -8.569 -16.773 2.818 1.00 96.75 255 ARG A CA 1
ATOM 1999 C C . ARG A 1 255 ? -9.374 -16.566 1.535 1.00 96.75 255 ARG A C 1
ATOM 2001 O O . ARG A 1 255 ? -8.792 -16.347 0.480 1.00 96.75 255 ARG A O 1
ATOM 2008 N N . VAL A 1 256 ? -10.706 -16.602 1.622 1.00 96.94 256 VAL A N 1
ATOM 2009 C CA . VAL A 1 256 ? -11.578 -16.408 0.450 1.00 96.94 256 VAL A CA 1
ATOM 2010 C C . VAL A 1 256 ? -11.440 -14.995 -0.114 1.00 96.94 256 VAL A C 1
ATOM 2012 O O . VAL A 1 256 ? -11.313 -14.847 -1.328 1.00 96.94 256 VAL A O 1
ATOM 2015 N N . VAL A 1 257 ? -11.396 -13.979 0.755 1.00 97.12 257 VAL A N 1
ATOM 2016 C CA . VAL A 1 257 ? -11.153 -12.583 0.369 1.00 97.12 257 VAL A CA 1
ATOM 2017 C C . VAL A 1 257 ? -9.817 -12.462 -0.356 1.00 97.12 257 VAL A C 1
ATOM 2019 O O . VAL A 1 257 ? -9.791 -11.940 -1.462 1.00 97.12 257 VAL A O 1
ATOM 2022 N N . ALA A 1 258 ? -8.728 -13.004 0.192 1.00 97.69 258 ALA A N 1
ATOM 2023 C CA . ALA A 1 258 ? -7.416 -12.938 -0.447 1.00 97.69 258 ALA A CA 1
ATOM 2024 C C . ALA A 1 258 ? -7.388 -13.618 -1.828 1.00 97.69 258 ALA A C 1
ATOM 2026 O O . ALA A 1 258 ? -6.802 -13.077 -2.764 1.00 97.69 258 ALA A O 1
ATOM 2027 N N . CYS A 1 259 ? -8.077 -14.755 -1.991 1.00 97.75 259 CYS A N 1
ATOM 2028 C CA . CYS A 1 259 ? -8.216 -15.405 -3.296 1.00 97.75 259 CYS A CA 1
ATOM 2029 C C . CYS A 1 259 ? -8.960 -14.528 -4.311 1.00 97.75 259 CYS A C 1
ATOM 2031 O O . CYS A 1 259 ? -8.518 -14.422 -5.452 1.00 97.75 259 CYS A O 1
ATOM 2033 N N . GLN A 1 260 ? -10.080 -13.906 -3.922 1.00 97.56 260 GLN A N 1
ATOM 2034 C CA . GLN A 1 260 ? -10.810 -13.027 -4.842 1.00 97.56 260 GLN A CA 1
ATOM 2035 C C . GLN A 1 260 ? -10.022 -11.742 -5.133 1.00 97.56 260 GLN A C 1
ATOM 2037 O O . GLN A 1 260 ? -9.992 -11.311 -6.278 1.00 97.56 260 GLN A O 1
ATOM 2042 N N . LEU A 1 261 ? -9.321 -11.177 -4.145 1.00 97.62 261 LEU A N 1
ATOM 2043 C CA . LEU A 1 261 ? -8.472 -9.998 -4.337 1.00 97.62 261 LEU A CA 1
ATOM 2044 C C . LEU A 1 261 ? -7.303 -10.264 -5.288 1.00 97.62 261 LEU A C 1
ATOM 2046 O O . LEU A 1 261 ? -6.996 -9.401 -6.097 1.00 97.62 261 LEU A O 1
ATOM 2050 N N . GLY A 1 262 ? -6.689 -11.451 -5.257 1.00 97.25 262 GLY A N 1
ATOM 2051 C CA . GLY A 1 262 ? -5.643 -11.808 -6.221 1.00 97.25 262 GLY A CA 1
ATOM 2052 C C . GLY A 1 262 ? -6.152 -11.868 -7.667 1.00 97.25 262 GLY A C 1
ATOM 2053 O O . GLY A 1 262 ? -5.429 -11.511 -8.592 1.00 97.25 262 GLY A O 1
ATOM 2054 N N . ILE A 1 263 ? -7.408 -12.279 -7.877 1.00 97.31 263 ILE A N 1
ATOM 2055 C CA . ILE A 1 263 ? -8.044 -12.237 -9.204 1.00 97.31 263 ILE A CA 1
ATOM 2056 C C . ILE A 1 263 ? -8.394 -10.790 -9.571 1.00 97.31 263 ILE A C 1
ATOM 2058 O O . ILE A 1 263 ? -8.080 -10.355 -10.674 1.00 97.31 263 ILE A O 1
ATOM 2062 N N . ALA A 1 264 ? -8.979 -10.034 -8.639 1.00 97.62 264 ALA A N 1
ATOM 2063 C CA . ALA A 1 264 ? -9.332 -8.631 -8.833 1.00 97.62 264 ALA A CA 1
ATOM 2064 C C . ALA A 1 264 ? -8.113 -7.778 -9.213 1.00 97.62 264 ALA A C 1
ATOM 2066 O O . ALA A 1 264 ? -8.177 -7.050 -10.193 1.00 97.62 264 ALA A O 1
ATOM 2067 N N . ALA A 1 265 ? -6.981 -7.953 -8.522 1.00 97.56 265 ALA A N 1
ATOM 2068 C CA . ALA A 1 265 ? -5.728 -7.256 -8.813 1.00 97.56 265 ALA A CA 1
ATOM 2069 C C . ALA A 1 265 ? -5.228 -7.516 -10.243 1.00 97.56 265 ALA A C 1
ATOM 2071 O O . ALA A 1 265 ? -4.708 -6.615 -10.895 1.00 97.56 265 ALA A O 1
ATOM 2072 N N . LYS A 1 266 ? -5.409 -8.739 -10.760 1.00 97.25 266 LYS A N 1
ATOM 2073 C CA . LYS A 1 266 ? -5.070 -9.072 -12.152 1.00 97.25 266 LYS A CA 1
ATOM 2074 C C . LYS A 1 266 ? -6.018 -8.397 -13.138 1.00 97.25 266 LYS A C 1
ATOM 2076 O O . LYS A 1 266 ? -5.561 -7.890 -14.155 1.00 97.25 266 LYS A O 1
ATOM 2081 N N . ILE A 1 267 ? -7.319 -8.376 -12.851 1.00 97.06 267 ILE A N 1
ATOM 2082 C CA . ILE A 1 267 ? -8.300 -7.678 -13.695 1.00 97.06 267 ILE A CA 1
ATOM 2083 C C . ILE A 1 267 ? -7.992 -6.174 -13.715 1.00 97.06 267 ILE A C 1
ATOM 2085 O O . ILE A 1 267 ? -7.928 -5.589 -14.792 1.00 97.06 267 ILE A O 1
ATOM 2089 N N . ASP A 1 268 ? -7.719 -5.578 -12.553 1.00 96.62 268 ASP A N 1
ATOM 2090 C CA . ASP A 1 268 ? -7.357 -4.165 -12.422 1.00 96.62 268 ASP A CA 1
ATOM 2091 C C . ASP A 1 268 ? -6.067 -3.829 -13.191 1.00 96.62 268 ASP A C 1
ATOM 2093 O O . ASP A 1 268 ? -6.018 -2.817 -13.882 1.00 96.62 268 ASP A O 1
ATOM 2097 N N . LEU A 1 269 ? -5.044 -4.694 -13.148 1.00 95.31 269 LEU A N 1
ATOM 2098 C CA . LEU A 1 269 ? -3.795 -4.483 -13.889 1.00 95.31 269 LEU A CA 1
ATOM 2099 C C . LEU A 1 269 ? -3.966 -4.616 -15.410 1.00 95.31 269 LEU A C 1
ATOM 2101 O O . LEU A 1 269 ? -3.468 -3.774 -16.150 1.00 95.31 269 LEU A O 1
ATOM 2105 N N . TYR A 1 270 ? -4.608 -5.690 -15.882 1.00 94.88 270 TYR A N 1
ATOM 2106 C CA . TYR A 1 270 ? -4.627 -6.023 -17.313 1.00 94.88 270 TYR A CA 1
ATOM 2107 C C . TYR A 1 270 ? -5.800 -5.409 -18.080 1.00 94.88 270 TYR A C 1
ATOM 2109 O O . TYR A 1 270 ? -5.685 -5.200 -19.283 1.00 94.88 270 TYR A O 1
ATOM 2117 N N . ARG A 1 271 ? -6.939 -5.164 -17.420 1.00 93.88 271 ARG A N 1
ATOM 2118 C CA . ARG A 1 271 ? -8.129 -4.576 -18.055 1.00 93.88 271 ARG A CA 1
ATOM 2119 C C . ARG A 1 271 ? -8.377 -3.134 -17.630 1.00 93.88 271 ARG A C 1
ATOM 2121 O O . ARG A 1 271 ? -8.914 -2.376 -18.426 1.00 93.88 271 ARG A O 1
ATOM 2128 N N . GLY A 1 272 ? -8.057 -2.772 -16.386 1.00 89.25 272 GLY A N 1
ATOM 2129 C CA . GLY A 1 272 ? -8.270 -1.418 -15.856 1.00 89.25 272 GLY A CA 1
ATOM 2130 C C . GLY A 1 272 ? -9.737 -0.978 -15.749 1.00 89.25 272 GLY A C 1
ATOM 2131 O O . GLY A 1 272 ? -10.003 0.180 -15.448 1.00 89.25 272 GLY A O 1
ATOM 2132 N N . VAL A 1 273 ? -10.696 -1.879 -15.989 1.00 92.94 273 VAL A N 1
ATOM 2133 C CA . VAL A 1 273 ? -12.139 -1.603 -15.939 1.00 92.94 273 VAL A CA 1
ATOM 2134 C C . VAL A 1 273 ? -12.835 -2.507 -14.929 1.00 92.94 273 VAL A C 1
ATOM 2136 O O . VAL A 1 273 ? -12.394 -3.628 -14.657 1.00 92.94 273 VAL A O 1
ATOM 2139 N N . SER A 1 274 ? -13.940 -2.011 -14.375 1.00 94.12 274 SER A N 1
ATOM 2140 C CA . SER A 1 274 ? -14.788 -2.768 -13.454 1.00 94.12 274 SER A CA 1
ATOM 2141 C C . SER A 1 274 ? -15.458 -3.948 -14.167 1.00 94.12 274 SER A C 1
ATOM 2143 O O . SER A 1 274 ? -16.082 -3.773 -15.212 1.00 94.12 274 SER A O 1
ATOM 2145 N N . ASP A 1 275 ? -15.346 -5.149 -13.598 1.00 96.25 275 ASP A N 1
ATOM 2146 C CA . ASP A 1 275 ? -16.038 -6.359 -14.046 1.00 96.25 275 ASP A CA 1
ATOM 2147 C C . ASP A 1 275 ? -17.154 -6.699 -13.045 1.00 96.25 275 ASP A C 1
ATOM 2149 O O . ASP A 1 275 ? -16.955 -7.394 -12.045 1.00 96.25 275 ASP A O 1
ATOM 2153 N N . GLU A 1 276 ? -18.358 -6.187 -13.309 1.00 95.62 276 GLU A N 1
ATOM 2154 C CA . GLU A 1 276 ? -19.516 -6.331 -12.417 1.00 95.62 276 GLU A CA 1
ATOM 2155 C C . GLU A 1 276 ? -19.914 -7.797 -12.188 1.00 95.62 276 GLU A C 1
ATOM 2157 O O . GLU A 1 276 ? -20.310 -8.187 -11.082 1.00 95.62 276 GLU A O 1
ATOM 2162 N N . ILE A 1 277 ? -19.772 -8.638 -13.219 1.00 96.31 277 ILE A N 1
ATOM 2163 C CA . ILE A 1 277 ? -20.097 -10.066 -13.151 1.00 96.31 277 ILE A CA 1
ATOM 2164 C C . ILE A 1 277 ? -19.141 -10.758 -12.181 1.00 96.31 277 ILE A C 1
ATOM 2166 O O . ILE A 1 277 ? -19.570 -11.557 -11.338 1.00 96.31 277 ILE A O 1
ATOM 2170 N N . PHE A 1 278 ? -17.846 -10.459 -12.292 1.00 96.75 278 PHE A N 1
ATOM 2171 C CA . PHE A 1 278 ? -16.842 -10.959 -11.368 1.00 96.75 278 PHE A CA 1
ATOM 2172 C C . PHE A 1 278 ? -17.092 -10.450 -9.946 1.00 96.75 278 PHE A C 1
ATOM 2174 O O . PHE A 1 278 ? -17.148 -11.272 -9.029 1.00 96.75 278 PHE A O 1
ATOM 2181 N N . ILE A 1 279 ? -17.299 -9.143 -9.760 1.00 96.44 279 ILE A N 1
ATOM 2182 C CA . ILE A 1 279 ? -17.512 -8.524 -8.443 1.00 96.44 279 ILE A CA 1
ATOM 2183 C C . ILE A 1 279 ? -18.690 -9.184 -7.721 1.00 96.44 279 ILE A C 1
ATOM 2185 O O . ILE A 1 279 ? -18.555 -9.584 -6.562 1.00 96.44 279 ILE A O 1
ATOM 2189 N N . LYS A 1 280 ? -19.818 -9.388 -8.412 1.00 96.56 280 LYS A N 1
ATOM 2190 C CA . LYS A 1 280 ? -20.998 -10.049 -7.838 1.00 96.56 280 LYS A CA 1
ATOM 2191 C C . LYS A 1 280 ? -20.690 -11.483 -7.396 1.00 96.56 280 LYS A C 1
ATOM 2193 O O . LYS A 1 280 ? -20.919 -11.840 -6.239 1.00 96.56 280 LYS A O 1
ATOM 2198 N N . LYS A 1 281 ? -20.099 -12.297 -8.280 1.00 97.00 281 LYS A N 1
ATOM 2199 C CA . LYS A 1 281 ? -19.736 -13.697 -7.975 1.00 97.00 281 LYS A CA 1
ATOM 2200 C C . LYS A 1 281 ? -18.705 -13.796 -6.845 1.00 97.00 281 LYS A C 1
ATOM 2202 O O . LYS A 1 281 ? -18.785 -14.691 -6.000 1.00 97.00 281 LYS A O 1
ATOM 2207 N N . ALA A 1 282 ? -17.725 -12.898 -6.823 1.00 95.81 282 ALA A N 1
ATOM 2208 C CA . ALA A 1 282 ? -16.705 -12.824 -5.786 1.00 95.81 282 ALA A CA 1
ATOM 2209 C C . ALA A 1 282 ? -17.309 -12.419 -4.432 1.00 95.81 282 ALA A C 1
ATOM 2211 O O . ALA A 1 282 ? -17.020 -13.064 -3.420 1.00 95.81 282 ALA A O 1
ATOM 2212 N N . GLY A 1 283 ? -18.204 -11.428 -4.417 1.00 94.19 283 GLY A N 1
ATOM 2213 C CA . GLY A 1 283 ? -18.956 -11.014 -3.233 1.00 94.19 283 GLY A CA 1
ATOM 2214 C C . GLY A 1 283 ? -19.782 -12.155 -2.636 1.00 94.19 283 GLY A C 1
ATOM 2215 O O . GLY A 1 283 ? -19.678 -12.436 -1.442 1.00 94.19 283 GLY A O 1
ATOM 2216 N N . GLU A 1 284 ? -20.514 -12.904 -3.465 1.00 94.62 284 GLU A N 1
ATOM 2217 C CA . GLU A 1 284 ? -21.290 -14.073 -3.024 1.00 94.62 284 GLU A CA 1
ATOM 2218 C C . GLU A 1 284 ? -20.413 -15.151 -2.366 1.00 94.62 284 GLU A C 1
ATOM 2220 O O . GLU A 1 284 ? -20.782 -15.715 -1.329 1.00 94.62 284 GLU A O 1
ATOM 2225 N N . ARG A 1 285 ? -19.223 -15.421 -2.926 1.00 94.12 285 ARG A N 1
ATOM 2226 C CA . ARG A 1 285 ? -18.247 -16.361 -2.343 1.00 94.12 285 ARG A CA 1
ATOM 2227 C C . ARG A 1 285 ? -17.757 -15.891 -0.973 1.00 94.12 285 ARG A C 1
ATOM 2229 O O . ARG A 1 285 ? -17.678 -16.705 -0.051 1.00 94.12 285 ARG A O 1
ATOM 2236 N N . ILE A 1 286 ? -17.460 -14.598 -0.826 1.00 93.38 286 ILE A N 1
ATOM 2237 C CA . ILE A 1 286 ? -17.032 -13.999 0.447 1.00 93.38 286 ILE A CA 1
ATOM 2238 C C . ILE A 1 286 ? -18.156 -14.104 1.486 1.00 93.38 286 ILE A C 1
ATOM 2240 O O . ILE A 1 286 ? -17.914 -14.558 2.606 1.00 93.38 286 ILE A O 1
ATOM 2244 N N . CYS A 1 287 ? -19.394 -13.771 1.113 1.00 91.00 287 CYS A N 1
ATOM 2245 C CA . CYS A 1 287 ? -20.554 -13.895 1.993 1.00 91.00 287 CYS A CA 1
ATOM 2246 C C . CYS A 1 287 ? -20.791 -15.345 2.435 1.00 91.00 287 CYS A C 1
ATOM 2248 O O . CYS A 1 287 ? -21.035 -15.595 3.616 1.00 91.00 287 CYS A O 1
ATOM 2250 N N . ARG A 1 288 ? -20.676 -16.315 1.518 1.00 92.69 288 ARG A N 1
ATOM 2251 C CA . ARG A 1 288 ? -20.823 -17.747 1.830 1.00 92.69 288 ARG A CA 1
ATOM 2252 C C . ARG A 1 288 ? -19.778 -18.222 2.839 1.00 92.69 288 ARG A C 1
ATOM 2254 O O . ARG A 1 288 ? -20.107 -18.998 3.727 1.00 92.69 288 ARG A O 1
ATOM 2261 N N . ALA A 1 289 ? -18.548 -17.714 2.759 1.00 90.06 289 ALA A N 1
ATOM 2262 C CA . ALA A 1 289 ? -17.475 -18.071 3.687 1.00 90.06 289 ALA A CA 1
ATOM 2263 C C . ALA A 1 289 ? -17.744 -17.643 5.142 1.00 90.06 289 ALA A C 1
ATOM 2265 O O . ALA A 1 289 ? -17.165 -18.221 6.064 1.00 90.06 289 ALA A O 1
ATOM 2266 N N . GLY A 1 290 ? -18.591 -16.628 5.345 1.00 85.19 290 GLY A N 1
ATOM 2267 C CA . GLY A 1 290 ? -18.973 -16.119 6.663 1.00 85.19 290 GLY A CA 1
ATOM 2268 C C . GLY A 1 290 ? -20.182 -16.813 7.299 1.00 85.19 290 GLY A C 1
ATOM 2269 O O . GLY A 1 290 ? -20.441 -16.579 8.480 1.00 85.19 290 GLY A O 1
ATOM 2270 N N . LYS A 1 291 ? -20.914 -17.648 6.548 1.00 84.69 291 LYS A N 1
ATOM 2271 C CA . LYS A 1 291 ? -22.098 -18.368 7.038 1.00 84.69 291 LYS A CA 1
ATOM 2272 C C . LYS A 1 291 ? -21.714 -19.706 7.683 1.00 84.69 291 LYS A C 1
ATOM 2274 O O . LYS A 1 291 ? -20.719 -20.329 7.311 1.00 84.69 291 LYS A O 1
ATOM 2279 N N . GLU A 1 292 ? -22.515 -20.129 8.660 1.00 68.88 292 GLU A N 1
ATOM 2280 C CA . GLU A 1 292 ? -22.544 -21.519 9.125 1.00 68.88 292 GLU A CA 1
ATOM 2281 C C . GLU A 1 292 ? -23.140 -22.368 7.999 1.00 68.88 292 GLU A C 1
ATOM 2283 O O . GLU A 1 292 ? -24.315 -22.226 7.678 1.00 68.88 292 GLU A O 1
ATOM 2288 N N . THR A 1 293 ? -22.286 -23.147 7.337 1.00 55.66 293 THR A N 1
ATOM 2289 C CA . THR A 1 293 ? -22.674 -24.349 6.586 1.00 55.66 293 THR A CA 1
ATOM 2290 C C . THR A 1 293 ? -22.779 -25.509 7.547 1.00 55.66 293 THR A C 1
ATOM 2292 O O . THR A 1 293 ? -21.820 -25.622 8.352 1.00 55.66 293 THR A O 1
#

pLDDT: mean 85.63, std 13.66, range [30.12, 98.0]

Organism: NCBI:txid1277351

Foldseek 3Di:
DQLVDPQCAALLNLQADNVRARPPPDVAGDLVSLVVSVVCVVVVRYDDDDDVVVCCVSVSAVDPVRVVSVVVRSVVSNVVVVCVVPDPVLLVVLLVLLVVLVVLVVVLVVLLVVLVVVVCVVPVPVPPDDPDDSVVVLVVLCVPPPDPCVVVSVVSVVSVVVSVVSLVVSQVSQCQQQVLLCLQQHSSLSSVLSSQLVHLVSSLPDDLVCQFAPQVVVQQVCCVPVVDDHDLGHSSCPRPLLVPFDPVLNSQLSSLSSNLSSVSSVCSVPVVDDDPVSSVVSNVSSVVSRDDD

Nearest PDB structures (foldseek):
  3nvi-assembly1_A  TM=7.866E-01  e=7.809E-11  Pyrococcus furiosus DSM 3638
  5gin-assembly1_A  TM=6.888E-01  e=4.326E-12  Saccharolobus solfataricus
  5jpq-assembly1_T  TM=6.732E-01  e=4.326E-12  Thermochaetoides thermophila
  6rxt-assembly1_CD  TM=6.359E-01  e=3.077E-09  Thermochaetoides thermophila
  7mqa-assembly1_SB  TM=6.605E-01  e=6.416E-09  Homo sapiens

Mean predicted aligned error: 9.41 Å

Secondary structure (DSSP, 8-state):
--GGG----SGGGGSB-TTS-BGGGSSS--HHHHHHHHHHHHTT-S-S---HHHHHHTTS-SSHHHHHHHHHHHHHHHHHHHHHHH--HHHHHHHHHHHHHHHHHHHHHHHHHHHHHHHHHH-GGGGGT----HHHHHHHHHH-TTSTTHHHHHHHHHHHHHHHHHHHHHHHHHHHH-HHHHHHH-HHHHHHHHHHHSSHHHHHHS-HHHHHHTT-HHHHHHHHHH--PPPS-SGGGGSHHHHTS-TTTHHHHHHHHHHHHHHHHHHHHHT-S--HHHHHHHHHHHHHHTS--

Radius of gyration: 28.79 Å; Cα contacts (8 Å, |Δi|>4): 298; chains: 1; bounding box: 63×54×86 Å